Protein AF-A0AAW3LXX8-F1 (afdb_monomer_lite)

Radius of gyration: 38.53 Å; chains: 1; bounding box: 71×56×106 Å

Organism: Pseudomonas savastanoi (NCBI:txid29438)

pLDDT: mean 80.09, std 17.27, range [39.97, 98.19]

Sequence (217 aa):
MSVDIEKLEALAKAATKGPWFSGGTWVSTERGNSVADCARGDEKFIAAANPTAVLELIADQKRMASRLLCCTKCGGQGELCSGRTSYEGYNQPPEPIMDKCGDCDGAGVLGDERECLSILDELEQVKAENAGLKTGYEAYERVNAELRAECEALREIISLVTREIPHSKSVRPGDAPGHCHSVPGVWDKGNGEKAGKECAWCKVWNAAIAIQKDSAQ

Structure (mmCIF, N/CA/C/O backbone):
data_AF-A0AAW3LXX8-F1
#
_entry.id   AF-A0AAW3LXX8-F1
#
loop_
_atom_site.group_PDB
_atom_site.id
_atom_site.type_symbol
_atom_site.label_atom_id
_atom_site.label_alt_id
_atom_site.label_comp_id
_atom_site.label_asym_id
_atom_site.label_entity_id
_atom_site.label_seq_id
_atom_site.pdbx_PDB_ins_code
_atom_site.Cartn_x
_atom_site.Cartn_y
_atom_site.Cartn_z
_atom_site.occupancy
_atom_site.B_iso_or_equiv
_atom_site.auth_seq_id
_atom_site.auth_comp_id
_atom_site.auth_asym_id
_atom_site.auth_atom_id
_atom_site.pdbx_PDB_model_num
ATOM 1 N N . MET A 1 1 ? -30.620 -2.152 41.918 1.00 45.88 1 MET A N 1
ATOM 2 C CA . MET A 1 1 ? -29.296 -2.808 41.962 1.00 45.88 1 MET A CA 1
ATOM 3 C C . MET A 1 1 ? -28.359 -1.972 41.111 1.00 45.88 1 MET A C 1
ATOM 5 O O . MET A 1 1 ? -28.620 -1.859 39.923 1.00 45.88 1 MET A O 1
ATOM 9 N N . SER A 1 2 ? -27.357 -1.322 41.702 1.00 62.53 2 SER A N 1
ATOM 10 C CA . SER A 1 2 ? -26.282 -0.681 40.937 1.00 62.53 2 SER A CA 1
ATOM 11 C C . SER A 1 2 ? -25.245 -1.744 40.575 1.00 62.53 2 SER A C 1
ATOM 13 O O . SER A 1 2 ? -24.870 -2.561 41.416 1.00 62.53 2 SER A O 1
ATOM 15 N N . VAL A 1 3 ? -24.830 -1.782 39.311 1.00 76.88 3 VAL A N 1
ATOM 16 C CA . VAL A 1 3 ? -23.746 -2.663 38.866 1.00 76.88 3 VAL A CA 1
ATOM 17 C C . VAL A 1 3 ? -22.423 -1.987 39.207 1.00 76.88 3 VAL A C 1
ATOM 19 O O . VAL A 1 3 ? -22.189 -0.847 38.814 1.00 76.88 3 VAL A O 1
ATOM 22 N N . ASP A 1 4 ? -21.568 -2.690 39.940 1.00 87.88 4 ASP A N 1
ATOM 23 C CA . ASP A 1 4 ? -20.207 -2.253 40.245 1.00 87.88 4 ASP A CA 1
ATOM 24 C C . ASP A 1 4 ? -19.297 -2.553 39.040 1.00 87.88 4 ASP A C 1
ATOM 26 O O . ASP A 1 4 ? -18.882 -3.695 38.816 1.00 87.88 4 ASP A O 1
ATOM 30 N N . ILE A 1 5 ? -19.054 -1.526 38.220 1.00 87.56 5 ILE A N 1
ATOM 31 C CA . ILE A 1 5 ? -18.287 -1.636 36.971 1.00 87.56 5 ILE A CA 1
ATOM 32 C C . ILE A 1 5 ? -16.813 -1.957 37.237 1.00 87.56 5 ILE A C 1
ATOM 34 O O . ILE A 1 5 ? -16.218 -2.715 36.473 1.00 87.56 5 ILE A O 1
ATOM 38 N N . GLU A 1 6 ? -16.225 -1.447 38.322 1.00 89.81 6 GLU A N 1
ATOM 39 C CA . GLU A 1 6 ? -14.827 -1.732 38.669 1.00 89.81 6 GLU A CA 1
ATOM 40 C C . GLU A 1 6 ? -14.653 -3.202 39.042 1.00 89.81 6 GLU A C 1
ATOM 42 O O . GLU A 1 6 ? -13.735 -3.879 38.567 1.00 89.81 6 GLU A O 1
ATOM 47 N N . LYS A 1 7 ? -15.595 -3.731 39.829 1.00 93.44 7 LYS A N 1
ATOM 48 C CA . LYS A 1 7 ? -15.643 -5.156 40.147 1.00 93.44 7 LYS A CA 1
ATOM 49 C C . LYS A 1 7 ? -15.849 -6.008 38.897 1.00 93.44 7 LYS A C 1
ATOM 51 O O . LYS A 1 7 ? -15.182 -7.032 38.750 1.00 93.44 7 LYS A O 1
ATOM 56 N N . LEU A 1 8 ? -16.737 -5.600 37.988 1.00 92.38 8 LEU A N 1
ATOM 57 C CA . LEU A 1 8 ? -16.968 -6.315 36.730 1.00 92.38 8 LEU A CA 1
ATOM 58 C C . LEU A 1 8 ? -15.714 -6.324 35.840 1.00 92.38 8 LEU A C 1
ATOM 60 O O . LEU A 1 8 ? -15.347 -7.368 35.301 1.00 92.38 8 LEU A O 1
ATOM 64 N N . GLU A 1 9 ? -15.014 -5.193 35.741 1.00 93.81 9 GLU A N 1
ATOM 65 C CA . GLU A 1 9 ? -13.760 -5.073 34.997 1.00 93.81 9 GLU A CA 1
ATOM 66 C C . GLU A 1 9 ? -12.664 -5.969 35.590 1.00 93.81 9 GLU A C 1
ATOM 68 O O . GLU A 1 9 ? -11.959 -6.660 34.850 1.00 93.81 9 GLU A O 1
ATOM 73 N N . ALA A 1 10 ? -12.531 -5.998 36.919 1.00 95.44 10 ALA A N 1
ATOM 74 C CA . ALA A 1 10 ? -11.572 -6.858 37.607 1.00 95.44 10 ALA A CA 1
ATOM 75 C C . ALA A 1 10 ? -11.854 -8.348 37.347 1.00 95.44 10 ALA A C 1
ATOM 77 O O . ALA A 1 10 ? -10.934 -9.106 37.026 1.00 95.44 10 ALA A O 1
ATOM 78 N N . LEU A 1 11 ? -13.125 -8.757 37.407 1.00 94.75 11 LEU A N 1
ATOM 79 C CA . LEU A 1 11 ? -13.548 -10.126 37.102 1.00 94.75 11 LEU A CA 1
ATOM 80 C C . LEU A 1 11 ? -13.256 -10.497 35.642 1.00 94.75 11 LEU A C 1
ATOM 82 O O . LEU A 1 11 ? -12.668 -11.546 35.382 1.00 94.75 11 LEU A O 1
ATOM 86 N N . ALA A 1 12 ? -13.582 -9.623 34.688 1.00 93.31 12 ALA A N 1
ATOM 87 C CA . ALA A 1 12 ? -13.292 -9.861 33.276 1.00 93.31 12 ALA A CA 1
ATOM 88 C C . ALA A 1 12 ? -11.776 -9.895 32.993 1.00 93.31 12 ALA A C 1
ATOM 90 O O . ALA A 1 12 ? -11.303 -10.671 32.158 1.00 93.31 12 ALA A O 1
ATOM 91 N N . LYS A 1 13 ? -10.962 -9.103 33.703 1.00 94.44 13 LYS A N 1
ATOM 92 C CA . LYS A 1 13 ? -9.493 -9.177 33.612 1.00 94.44 13 LYS A CA 1
ATOM 93 C C . LYS A 1 13 ? -8.945 -10.519 34.098 1.00 94.44 13 LYS A C 1
ATOM 95 O O . LYS A 1 13 ? -8.065 -11.055 33.428 1.00 94.44 13 LYS A O 1
ATOM 100 N N . ALA A 1 14 ? -9.487 -11.052 35.192 1.00 94.44 14 ALA A N 1
ATOM 101 C CA . ALA A 1 14 ? -9.063 -12.318 35.790 1.00 94.44 14 ALA A CA 1
ATOM 102 C C . ALA A 1 14 ? -9.584 -13.570 35.055 1.00 94.44 14 ALA A C 1
ATOM 104 O O . ALA A 1 14 ? -8.988 -14.640 35.168 1.00 94.44 14 ALA A O 1
ATOM 105 N N . ALA A 1 15 ? -10.684 -13.453 34.311 1.00 92.44 15 ALA A N 1
ATOM 106 C CA . ALA A 1 15 ? -11.300 -14.569 33.604 1.00 92.44 15 ALA A CA 1
ATOM 107 C C . ALA A 1 15 ? -10.470 -15.075 32.406 1.00 92.44 15 ALA A C 1
ATOM 109 O O . ALA A 1 15 ? -9.651 -14.359 31.820 1.00 92.44 15 ALA A O 1
ATOM 110 N N . THR A 1 16 ? -10.715 -16.329 32.014 1.00 91.19 16 THR A N 1
ATOM 111 C CA . THR A 1 16 ? -10.018 -16.992 30.906 1.00 91.19 16 THR A CA 1
ATOM 112 C C . THR A 1 16 ? -10.250 -16.264 29.581 1.00 91.19 16 THR A C 1
ATOM 114 O O . THR A 1 16 ? -11.383 -16.118 29.127 1.00 91.19 16 THR A O 1
ATOM 117 N N . LYS A 1 17 ? -9.161 -15.814 28.951 1.00 88.75 17 LYS A N 1
ATOM 118 C CA . LYS A 1 17 ? -9.191 -15.013 27.721 1.00 88.75 17 LYS A CA 1
ATOM 119 C C . LYS A 1 17 ? -9.496 -15.838 26.473 1.00 88.75 17 LYS A C 1
ATOM 121 O O . LYS A 1 17 ? -9.258 -17.044 26.437 1.00 88.75 17 LYS A O 1
ATOM 126 N N . GLY A 1 18 ? -9.922 -15.130 25.431 1.00 85.25 18 GLY A N 1
ATOM 127 C CA . GLY A 1 18 ? -10.184 -15.687 24.109 1.00 85.25 18 GLY A CA 1
ATOM 128 C C . GLY A 1 18 ? -11.669 -15.938 23.852 1.00 85.25 18 GLY A C 1
ATOM 129 O O . GLY A 1 18 ? -12.496 -15.717 24.739 1.00 85.25 18 GLY A O 1
ATOM 130 N N . PRO A 1 19 ? -12.008 -16.373 22.629 1.00 90.25 19 PRO A N 1
ATOM 131 C CA . PRO A 1 19 ? -13.378 -16.678 22.263 1.00 90.25 19 PRO A CA 1
ATOM 132 C C . PRO A 1 19 ? -13.897 -17.851 23.092 1.00 90.25 19 PRO A C 1
ATOM 134 O O . PRO A 1 19 ? -13.196 -18.840 23.340 1.00 90.25 19 PRO A O 1
ATOM 137 N N . TRP A 1 20 ? -15.135 -17.706 23.543 1.00 93.94 20 TRP A N 1
ATOM 138 C CA . TRP A 1 20 ? -15.873 -18.736 24.253 1.00 93.94 20 TRP A CA 1
ATOM 139 C C . TRP A 1 20 ? -16.926 -19.322 23.313 1.00 93.94 20 TRP A C 1
ATOM 141 O O . TRP A 1 20 ? -17.530 -18.603 22.518 1.00 93.94 20 TRP A O 1
ATOM 151 N N . PHE A 1 21 ? -17.144 -20.629 23.403 1.00 92.06 21 PHE A N 1
ATOM 152 C CA . PHE A 1 21 ? -18.026 -21.389 22.524 1.00 92.06 21 PHE A CA 1
ATOM 153 C C . PHE A 1 21 ? -19.042 -22.168 23.351 1.00 92.06 21 PHE A C 1
ATOM 155 O O . PHE A 1 21 ? -18.691 -22.780 24.359 1.00 92.06 21 PHE A O 1
ATOM 162 N N . SER A 1 22 ? -20.298 -22.174 22.909 1.00 90.38 22 SER A N 1
ATOM 163 C CA . SER A 1 22 ? -21.362 -22.958 23.535 1.00 90.38 22 SER A CA 1
ATOM 164 C C . SER A 1 22 ? -21.323 -24.416 23.063 1.00 90.38 22 SER A C 1
ATOM 166 O O . SER A 1 22 ? -21.471 -24.676 21.868 1.00 90.38 22 SER A O 1
ATOM 168 N N . GLY A 1 23 ? -21.188 -25.360 23.995 1.00 82.81 23 GLY A N 1
ATOM 169 C CA . GLY A 1 23 ? -21.207 -26.810 23.763 1.00 82.81 23 GLY A CA 1
ATOM 170 C C . GLY A 1 23 ? -22.520 -27.494 24.160 1.00 82.81 23 GLY A C 1
ATOM 171 O O . GLY A 1 23 ? -22.539 -28.700 24.387 1.00 82.81 23 GLY A O 1
ATOM 172 N N . GLY A 1 24 ? -23.617 -26.744 24.289 1.00 82.56 24 GLY A N 1
ATOM 173 C CA . GLY A 1 24 ? -24.897 -27.248 24.791 1.00 82.56 24 GLY A CA 1
ATOM 174 C C . GLY A 1 24 ? -25.075 -26.929 26.270 1.00 82.56 24 GLY A C 1
ATOM 175 O O . GLY A 1 24 ? -25.681 -25.920 26.590 1.00 82.56 24 GLY A O 1
ATOM 176 N N . THR A 1 25 ? -24.551 -27.752 27.181 1.00 84.31 25 THR A N 1
ATOM 177 C CA . THR A 1 25 ? -24.670 -27.496 28.637 1.00 84.31 25 THR A CA 1
ATOM 178 C C . THR A 1 25 ? -23.410 -26.903 29.264 1.00 84.31 25 THR A C 1
ATOM 180 O O . THR A 1 25 ? -23.348 -26.728 30.472 1.00 84.31 25 THR A O 1
ATOM 183 N N . TRP A 1 26 ? -22.387 -26.594 28.470 1.00 88.62 26 TRP A N 1
ATOM 184 C CA . TRP A 1 26 ? -21.163 -25.952 28.949 1.00 88.62 26 TRP A CA 1
ATOM 185 C C . TRP A 1 26 ? -20.679 -24.898 27.963 1.00 88.62 26 TRP A C 1
ATOM 187 O O . TRP A 1 26 ? -21.005 -24.934 26.771 1.00 88.62 26 TRP A O 1
ATOM 197 N N . VAL A 1 27 ? -19.854 -23.985 28.462 1.00 91.06 27 VAL A N 1
ATOM 198 C CA . VAL A 1 27 ? -19.098 -23.033 27.651 1.00 91.06 27 VAL A CA 1
ATOM 199 C C . VAL A 1 27 ? -17.624 -23.379 27.754 1.00 91.06 27 VAL A C 1
ATOM 201 O O . VAL A 1 27 ? -17.115 -23.640 28.844 1.00 91.06 27 VAL A O 1
ATOM 204 N N . SER A 1 28 ? -16.931 -23.390 26.620 1.00 92.25 28 SER A N 1
ATOM 205 C CA . SER A 1 28 ? -15.510 -23.719 26.554 1.00 92.25 28 SER A CA 1
ATOM 206 C C . SER A 1 28 ? -14.716 -22.704 25.749 1.00 92.25 28 SER A C 1
ATOM 208 O O . SER A 1 28 ? -15.236 -22.039 24.860 1.00 92.25 28 SER A O 1
ATOM 210 N N . THR A 1 29 ? -13.422 -22.620 26.024 1.00 91.25 29 THR A N 1
ATOM 211 C CA . THR A 1 29 ? -12.472 -21.906 25.157 1.00 91.25 29 THR A CA 1
ATOM 212 C C . THR A 1 29 ? -12.182 -22.687 23.874 1.00 91.25 29 THR A C 1
ATOM 214 O O . THR A 1 29 ? -12.473 -23.880 23.789 1.00 91.25 29 THR A O 1
ATOM 217 N N . GLU A 1 30 ? -11.511 -22.053 22.910 1.00 88.31 30 GLU A N 1
ATOM 218 C CA . GLU A 1 30 ? -11.010 -22.705 21.684 1.00 88.31 30 GLU A CA 1
ATOM 219 C C . GLU A 1 30 ? -10.128 -23.935 21.965 1.00 88.31 30 GLU A C 1
ATOM 221 O O . GLU A 1 30 ? -10.108 -24.895 21.202 1.00 88.31 30 GLU A O 1
ATOM 226 N N . ARG A 1 31 ? -9.429 -23.942 23.107 1.00 86.19 31 ARG A N 1
ATOM 227 C CA . ARG A 1 31 ? -8.562 -25.050 23.539 1.00 86.19 31 ARG A CA 1
ATOM 228 C C . ARG A 1 31 ? -9.322 -26.190 24.227 1.00 86.19 31 ARG A C 1
ATOM 230 O O . ARG A 1 31 ? -8.691 -27.102 24.749 1.00 86.19 31 ARG A O 1
ATOM 237 N N . GLY A 1 32 ? -10.653 -26.123 24.285 1.00 84.19 32 GLY A N 1
ATOM 238 C CA . GLY A 1 32 ? -11.506 -27.143 24.902 1.00 84.19 32 GLY A CA 1
ATOM 239 C C . GLY A 1 32 ? -11.610 -27.067 26.429 1.00 84.19 32 GLY A C 1
ATOM 240 O O . GLY A 1 32 ? -12.274 -27.906 27.031 1.00 84.19 32 GLY A O 1
ATOM 241 N N . ASN A 1 33 ? -11.005 -26.065 27.079 1.00 88.19 33 ASN A N 1
ATOM 242 C CA . ASN A 1 33 ? -11.158 -25.877 28.527 1.00 88.19 33 ASN A CA 1
ATOM 243 C C . ASN A 1 33 ? -12.573 -25.389 28.846 1.00 88.19 33 ASN A C 1
ATOM 245 O O . ASN A 1 33 ? -12.980 -24.365 28.292 1.00 88.19 33 ASN A O 1
ATOM 249 N N . SER A 1 34 ? -13.282 -26.076 29.746 1.00 88.56 34 SER A N 1
ATOM 250 C CA . SER A 1 34 ? -14.575 -25.622 30.270 1.00 88.56 34 SER A CA 1
ATOM 251 C C . SER A 1 34 ? -14.391 -24.379 31.146 1.00 88.56 34 SER A C 1
ATOM 253 O O . SER A 1 34 ? -13.530 -24.367 32.027 1.00 88.56 34 SER A O 1
ATOM 255 N N . VAL A 1 35 ? -15.175 -23.334 30.884 1.00 89.81 35 VAL A N 1
ATOM 256 C CA . VAL A 1 35 ? -15.150 -22.050 31.612 1.00 89.81 35 VAL A CA 1
ATOM 257 C C . VAL A 1 35 ? -16.442 -21.779 32.378 1.00 89.81 35 VAL A C 1
ATOM 259 O O . VAL A 1 35 ? -16.432 -20.982 33.312 1.00 89.81 35 VAL A O 1
ATOM 262 N N . ALA A 1 36 ? -17.536 -22.451 32.018 1.00 87.31 36 ALA A N 1
ATOM 263 C CA . ALA A 1 36 ? -18.794 -22.402 32.750 1.00 87.31 36 ALA A CA 1
ATOM 264 C C . ALA A 1 36 ? -19.608 -23.678 32.511 1.00 87.31 36 ALA A C 1
ATOM 266 O O . ALA A 1 36 ? -19.668 -24.184 31.388 1.00 87.31 36 ALA A O 1
ATOM 267 N N . ASP A 1 37 ? -20.260 -24.154 33.569 1.00 87.31 37 ASP A N 1
ATOM 268 C CA . ASP A 1 37 ? -21.351 -25.125 33.492 1.00 87.31 37 ASP A CA 1
ATOM 269 C C . ASP A 1 37 ? -22.668 -24.345 33.481 1.00 87.31 37 ASP A C 1
ATOM 271 O O . ASP A 1 37 ? -22.874 -23.453 34.311 1.00 87.31 37 ASP A O 1
ATOM 275 N N . CYS A 1 38 ? -23.518 -24.605 32.495 1.00 82.56 38 CYS A N 1
ATOM 276 C CA . CYS A 1 38 ? -24.715 -23.819 32.241 1.00 82.56 38 CYS A CA 1
ATOM 277 C C . CYS A 1 38 ? -25.940 -24.726 32.339 1.00 82.56 38 CYS A C 1
ATOM 279 O O . CYS A 1 38 ? -26.070 -25.713 31.610 1.00 82.56 38 CYS A O 1
ATOM 281 N N . ALA A 1 39 ? -26.893 -24.357 33.199 1.00 70.88 39 ALA A N 1
ATOM 282 C CA . ALA A 1 39 ? -28.238 -24.906 33.100 1.00 70.88 39 ALA A CA 1
ATOM 283 C C . ALA A 1 39 ? -28.799 -24.585 31.701 1.00 70.88 39 ALA A C 1
ATOM 285 O O . ALA A 1 39 ? -28.563 -23.501 31.170 1.00 70.88 39 ALA A O 1
ATOM 286 N N . ARG A 1 40 ? -29.490 -25.555 31.086 1.00 71.62 40 ARG A N 1
ATOM 287 C CA . ARG A 1 40 ? -29.936 -25.502 29.681 1.00 71.62 40 ARG A CA 1
ATOM 288 C C . ARG A 1 40 ? -30.555 -24.141 29.317 1.00 71.62 40 ARG A C 1
ATOM 290 O O . ARG A 1 40 ? -31.637 -23.838 29.816 1.00 71.62 40 ARG A O 1
ATOM 297 N N . GLY A 1 41 ? -29.931 -23.399 28.398 1.00 79.69 41 GLY A N 1
ATOM 298 C CA . GLY A 1 41 ? -30.496 -22.201 27.767 1.00 79.69 41 GLY A CA 1
ATOM 299 C C . GLY A 1 41 ? -29.583 -20.970 27.758 1.00 79.69 41 GLY A C 1
ATOM 300 O O . GLY A 1 41 ? -29.704 -20.149 26.848 1.00 79.69 41 GLY A O 1
ATOM 301 N N . ASP A 1 42 ? -28.658 -20.846 28.715 1.00 86.62 42 ASP A N 1
ATOM 302 C CA . ASP A 1 42 ? -27.826 -19.641 28.879 1.00 86.62 42 ASP A CA 1
ATOM 303 C C . ASP A 1 42 ? -26.452 -19.736 28.195 1.00 86.62 42 ASP A C 1
ATOM 305 O O . ASP A 1 42 ? -25.709 -18.754 28.127 1.00 86.62 42 ASP A O 1
ATOM 309 N N . GLU A 1 43 ? -26.097 -20.897 27.642 1.00 87.25 43 GLU A N 1
ATOM 310 C CA . GLU A 1 43 ? -24.759 -21.176 27.115 1.00 87.25 43 GLU A CA 1
ATOM 311 C C . GLU A 1 43 ? -24.339 -20.208 26.001 1.00 87.25 43 GLU A C 1
ATOM 313 O O . GLU A 1 43 ? -23.181 -19.794 25.926 1.00 87.25 43 GLU A O 1
ATOM 318 N N . LYS A 1 44 ? -25.283 -19.799 25.147 1.00 88.88 44 LYS A N 1
ATOM 319 C CA . LYS A 1 44 ? -25.017 -18.850 24.058 1.00 88.88 44 LYS A CA 1
ATOM 320 C C . LYS A 1 44 ? -24.788 -17.444 24.592 1.00 88.88 44 LYS A C 1
ATOM 322 O O . LYS A 1 44 ? -23.909 -16.744 24.098 1.00 88.88 44 LYS A O 1
ATOM 327 N N . PHE A 1 45 ? -25.566 -17.044 25.597 1.00 89.94 45 PHE A N 1
ATOM 328 C CA . PHE A 1 4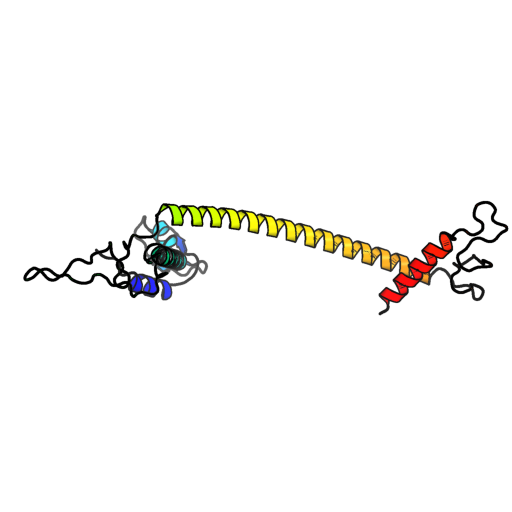5 ? -25.430 -15.737 26.225 1.00 89.94 45 PHE A CA 1
ATOM 329 C C . PHE A 1 45 ? -24.096 -15.632 26.965 1.00 89.94 45 PHE A C 1
ATOM 331 O O . PHE A 1 45 ? -23.370 -14.664 26.772 1.00 89.94 45 PHE A O 1
ATOM 338 N N . ILE A 1 46 ? -23.724 -16.658 27.734 1.00 90.06 46 ILE A N 1
ATOM 339 C CA . ILE A 1 46 ? -22.451 -16.701 28.463 1.00 90.06 46 ILE A CA 1
ATOM 340 C C . ILE A 1 46 ? -21.263 -16.721 27.492 1.00 90.06 46 ILE A C 1
ATOM 342 O O . ILE A 1 46 ? -20.290 -16.002 27.705 1.00 90.06 46 ILE A O 1
ATOM 346 N N . ALA A 1 47 ? -21.342 -17.488 26.399 1.00 91.19 47 ALA A N 1
ATOM 347 C CA . ALA A 1 47 ? -20.307 -17.494 25.364 1.00 91.19 47 ALA A CA 1
ATOM 348 C C . ALA A 1 47 ? -20.148 -16.121 24.674 1.00 91.19 47 ALA A C 1
ATOM 350 O O . ALA A 1 47 ? -19.026 -15.687 24.397 1.00 91.19 47 ALA A O 1
ATOM 351 N N . ALA A 1 48 ? -21.259 -15.417 24.429 1.00 91.88 48 ALA A N 1
ATOM 352 C CA . ALA A 1 48 ? -21.244 -14.059 23.888 1.00 91.88 48 ALA A CA 1
ATOM 353 C C . ALA A 1 48 ? -20.699 -13.036 24.901 1.00 91.88 48 ALA A C 1
ATOM 355 O O . ALA A 1 48 ? -19.901 -12.177 24.536 1.00 91.88 48 ALA A O 1
ATOM 356 N N . ALA A 1 49 ? -21.056 -13.169 26.181 1.00 93.00 49 ALA A N 1
ATOM 357 C CA . ALA A 1 49 ? -20.581 -12.345 27.294 1.00 93.00 49 ALA A CA 1
ATOM 358 C C . ALA A 1 49 ? -19.183 -12.761 27.791 1.00 93.00 49 ALA A C 1
ATOM 360 O O . ALA A 1 49 ? -18.891 -12.738 28.989 1.00 93.00 49 ALA A O 1
ATOM 361 N N . ASN A 1 50 ? -18.305 -13.154 26.867 1.00 93.56 50 ASN A N 1
ATOM 362 C CA . ASN A 1 50 ? -16.938 -13.518 27.202 1.00 93.56 50 ASN A CA 1
ATOM 363 C C . ASN A 1 50 ? -16.143 -12.295 27.714 1.00 93.56 50 ASN A C 1
ATOM 365 O O . ASN A 1 50 ? -16.526 -11.142 27.487 1.00 93.56 50 ASN A O 1
ATOM 369 N N . PRO A 1 51 ? -14.999 -12.514 28.383 1.00 94.44 51 PRO A N 1
ATOM 370 C CA . PRO A 1 51 ? -14.257 -11.437 29.022 1.00 94.44 51 PRO A CA 1
ATOM 371 C C . PRO A 1 51 ? -13.755 -10.364 28.058 1.00 94.44 51 PRO A C 1
ATOM 373 O O . PRO A 1 51 ? -13.592 -9.221 28.473 1.00 94.44 51 PRO A O 1
ATOM 376 N N . THR A 1 52 ? -13.501 -10.709 26.793 1.00 93.56 52 THR A N 1
ATOM 377 C CA . THR A 1 52 ? -13.117 -9.728 25.770 1.00 93.56 52 THR A CA 1
ATOM 378 C C . THR A 1 52 ? -14.285 -8.792 25.476 1.00 93.56 52 THR A C 1
ATOM 380 O O . THR A 1 52 ? -14.123 -7.583 25.607 1.00 93.56 52 THR A O 1
ATOM 383 N N . ALA A 1 53 ? -15.471 -9.340 25.199 1.00 92.88 53 ALA A N 1
ATOM 384 C CA . ALA A 1 53 ? -16.673 -8.556 24.920 1.00 92.88 53 ALA A CA 1
ATOM 385 C C . ALA A 1 53 ? -17.071 -7.650 26.101 1.00 92.88 53 ALA A C 1
ATOM 387 O O . ALA A 1 53 ? -17.407 -6.484 25.913 1.00 92.88 53 ALA A O 1
ATOM 388 N N . VAL A 1 54 ? -16.980 -8.150 27.341 1.00 93.62 54 VAL A N 1
ATOM 389 C CA . VAL A 1 54 ? -17.274 -7.344 28.541 1.00 93.62 54 VAL A CA 1
ATOM 390 C C . VAL A 1 54 ? -16.283 -6.187 28.697 1.00 93.62 54 VAL A C 1
ATOM 392 O O . VAL A 1 54 ? -16.689 -5.070 29.012 1.00 93.62 54 VAL A O 1
ATOM 395 N N . LEU A 1 55 ? -14.988 -6.423 28.469 1.00 93.00 55 LEU A N 1
ATOM 396 C CA . LEU A 1 55 ? -13.977 -5.364 28.549 1.00 93.00 55 LEU A CA 1
ATOM 397 C C . LEU A 1 55 ? -14.140 -4.321 27.439 1.00 93.00 55 LEU A C 1
ATOM 399 O O . LEU A 1 55 ? -13.936 -3.139 27.708 1.00 93.00 55 LEU A O 1
ATOM 403 N N . GLU A 1 56 ? -14.529 -4.735 26.233 1.00 90.94 56 GLU A N 1
ATOM 404 C CA . GLU A 1 56 ? -14.867 -3.822 25.134 1.00 90.94 56 GLU A CA 1
ATOM 405 C C . GLU A 1 56 ? -16.062 -2.937 25.500 1.00 90.94 56 GLU A C 1
ATOM 407 O O . GLU A 1 56 ? -15.953 -1.716 25.423 1.00 90.94 56 GLU A O 1
ATOM 412 N N . LEU A 1 57 ? -17.147 -3.518 26.026 1.00 91.06 57 LEU A N 1
ATOM 413 C CA . LEU A 1 57 ? -18.317 -2.757 26.481 1.00 91.06 57 LEU A CA 1
ATOM 414 C C . LEU A 1 57 ? -17.975 -1.756 27.593 1.00 91.06 57 LEU A C 1
ATOM 416 O O . LEU A 1 57 ? -18.442 -0.619 27.564 1.00 91.06 57 LEU A O 1
ATOM 420 N N . ILE A 1 58 ? -17.140 -2.144 28.563 1.00 89.81 58 ILE A N 1
ATOM 421 C CA . ILE A 1 58 ? -16.683 -1.235 29.628 1.00 89.81 58 ILE A CA 1
ATOM 422 C C . ILE A 1 58 ? -15.811 -0.115 29.047 1.00 89.81 58 ILE A C 1
ATOM 424 O O . ILE A 1 58 ? -15.933 1.041 29.457 1.00 89.81 58 ILE A O 1
ATOM 428 N N . ALA A 1 59 ? -14.929 -0.425 28.095 1.00 85.81 59 ALA A N 1
ATOM 429 C CA . ALA A 1 59 ? -14.102 0.578 27.432 1.00 85.81 59 ALA A CA 1
ATOM 430 C C . ALA A 1 59 ? -14.953 1.573 26.628 1.00 85.81 59 ALA A C 1
ATOM 432 O O . ALA A 1 59 ? -14.703 2.780 26.690 1.00 85.81 59 ALA A O 1
ATOM 433 N N . ASP A 1 60 ? -15.982 1.092 25.934 1.00 81.81 60 ASP A N 1
ATOM 434 C CA . ASP A 1 60 ? -16.927 1.928 25.198 1.00 81.81 60 ASP A CA 1
ATOM 435 C C . ASP A 1 60 ? -17.767 2.787 26.139 1.00 81.81 60 ASP A C 1
ATOM 437 O O . ASP A 1 60 ? -17.873 3.993 25.920 1.00 81.81 60 ASP A O 1
ATOM 441 N N . GLN A 1 61 ? -18.260 2.225 27.246 1.00 82.25 61 GLN A N 1
ATOM 442 C CA . GLN A 1 61 ? -18.955 2.988 28.281 1.00 82.25 61 GLN A CA 1
ATOM 443 C C . GLN A 1 61 ? -18.067 4.110 28.836 1.00 82.25 61 GLN A C 1
ATOM 445 O O . GLN A 1 61 ? -18.524 5.244 28.953 1.00 82.25 61 GLN A O 1
ATOM 450 N N . LYS A 1 62 ? -16.791 3.833 29.142 1.00 79.12 62 LYS A N 1
ATOM 451 C CA . LYS A 1 62 ? -15.833 4.853 29.607 1.00 79.12 62 LYS A CA 1
ATOM 452 C C . LYS A 1 62 ? -15.579 5.922 28.546 1.00 79.12 62 LYS A C 1
ATOM 454 O O . LYS A 1 62 ? -15.513 7.105 28.874 1.00 79.12 62 LYS A O 1
ATOM 459 N N . ARG A 1 63 ? -15.471 5.531 27.273 1.00 71.8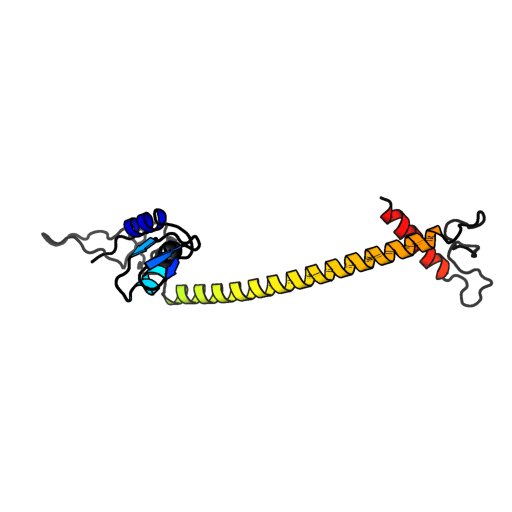8 63 ARG A N 1
ATOM 460 C CA . ARG A 1 63 ? -15.302 6.460 26.148 1.00 71.88 63 ARG A CA 1
ATOM 461 C C . ARG A 1 63 ? -16.522 7.367 25.992 1.00 71.88 63 ARG A C 1
ATOM 463 O O . ARG A 1 63 ? -16.353 8.579 25.879 1.00 71.88 63 ARG A O 1
ATOM 470 N N . MET A 1 64 ? -17.729 6.805 26.038 1.00 69.94 64 MET A N 1
ATOM 471 C CA . MET A 1 64 ? -18.985 7.558 26.004 1.00 69.94 64 MET A CA 1
ATOM 472 C C . MET A 1 64 ? -19.100 8.489 27.212 1.00 69.94 64 MET A C 1
ATOM 474 O O . MET A 1 64 ? -19.331 9.679 27.035 1.00 69.94 64 MET A O 1
ATOM 478 N N . ALA A 1 65 ? -18.833 7.990 28.421 1.00 68.31 65 ALA A N 1
ATOM 479 C CA . ALA A 1 65 ? -18.825 8.779 29.648 1.00 68.31 65 ALA A CA 1
ATOM 480 C C . ALA A 1 65 ? -17.846 9.959 29.560 1.00 68.31 65 ALA A C 1
ATOM 482 O O . ALA A 1 65 ? -18.222 11.078 29.875 1.00 68.31 65 ALA A O 1
ATOM 483 N N . SER A 1 66 ? -16.624 9.754 29.058 1.00 65.50 66 SER A N 1
ATOM 484 C CA . SER A 1 66 ? -15.633 10.836 28.914 1.00 65.50 66 SER A CA 1
ATOM 485 C C . SER A 1 66 ? -16.045 11.944 27.935 1.00 65.50 66 SER A C 1
ATOM 487 O O . SER A 1 66 ? -15.598 13.081 28.073 1.00 65.50 66 SER A O 1
ATOM 489 N N . ARG A 1 67 ? -16.897 11.622 26.955 1.00 63.81 67 ARG A N 1
ATOM 490 C CA . ARG A 1 67 ? -17.399 12.566 25.946 1.00 63.81 67 ARG A CA 1
ATOM 491 C C . ARG A 1 67 ? -18.695 13.245 26.369 1.00 63.81 67 ARG A C 1
ATOM 493 O O . ARG A 1 67 ? -18.881 14.420 26.094 1.00 63.81 67 ARG A O 1
ATOM 500 N N . LEU A 1 68 ? -19.573 12.508 27.042 1.00 62.41 68 LEU A N 1
ATOM 501 C CA . LEU A 1 68 ? -20.862 13.010 27.500 1.00 62.41 68 LEU A CA 1
ATOM 502 C C . LEU A 1 68 ? -20.747 13.742 28.840 1.00 62.41 68 LEU A C 1
ATOM 504 O O . LEU A 1 68 ? -21.510 14.661 29.070 1.00 62.41 68 LEU A O 1
ATOM 508 N N . LEU A 1 69 ? -19.802 13.393 29.717 1.00 60.78 69 LEU A N 1
ATOM 509 C CA . LEU A 1 69 ? -19.663 13.966 31.066 1.00 60.78 69 LEU A CA 1
ATOM 510 C C . LEU A 1 69 ? -18.508 14.974 31.167 1.00 60.78 69 LEU A C 1
ATOM 512 O O . LEU A 1 69 ? -17.838 15.049 32.195 1.00 60.78 69 LEU A O 1
ATOM 516 N N . CYS A 1 70 ? -18.243 15.751 30.118 1.00 58.06 70 CYS A N 1
ATOM 517 C CA . CYS A 1 70 ? -17.257 16.827 30.170 1.00 58.06 70 CYS A CA 1
ATOM 518 C C . CYS A 1 70 ? -17.922 18.188 29.942 1.00 58.06 70 CYS A C 1
ATOM 520 O O . CYS A 1 70 ? -18.816 18.349 29.115 1.00 58.06 70 CYS A O 1
ATOM 522 N N . CYS A 1 71 ? -17.501 19.198 30.706 1.00 59.91 71 CYS A N 1
ATOM 523 C CA . CYS A 1 71 ? -17.982 20.555 30.484 1.00 59.91 71 CYS A CA 1
ATOM 524 C C . CYS A 1 71 ? -17.335 21.119 29.213 1.00 59.91 71 CYS A C 1
ATOM 526 O O . CYS A 1 71 ? -16.116 21.294 29.158 1.00 59.91 71 CYS A O 1
ATOM 528 N N . THR A 1 72 ? -18.155 21.469 28.223 1.00 58.75 72 THR A N 1
ATOM 529 C CA . THR A 1 72 ? -17.723 22.031 26.930 1.00 58.75 72 THR A CA 1
ATOM 530 C C . THR A 1 72 ? -16.975 23.362 27.054 1.00 58.75 72 THR A C 1
ATOM 532 O O . THR A 1 72 ? -16.193 23.708 26.175 1.00 58.75 72 THR A O 1
ATOM 535 N N . LYS A 1 73 ? -17.158 24.103 28.158 1.00 61.44 73 LYS A N 1
ATOM 536 C CA . LYS A 1 73 ? -16.447 25.369 28.412 1.00 61.44 73 LYS A CA 1
ATOM 537 C C . LYS A 1 73 ? -15.042 25.193 28.984 1.00 61.44 73 LYS A C 1
ATOM 539 O O . LYS A 1 73 ? -14.164 25.970 28.629 1.00 61.44 73 LYS A O 1
ATOM 544 N N . CYS A 1 74 ? -14.822 24.220 29.871 1.00 62.50 74 CYS A N 1
ATOM 545 C CA . CYS A 1 74 ? -13.505 23.984 30.480 1.00 62.50 74 CYS A CA 1
ATOM 546 C C . CYS A 1 74 ? -12.784 22.747 29.921 1.00 62.50 74 CYS A C 1
ATOM 548 O O . CYS A 1 74 ? -11.714 22.394 30.408 1.00 62.50 74 CYS A O 1
ATOM 550 N N . GLY A 1 75 ? -13.363 22.069 28.923 1.00 59.50 75 GLY A N 1
ATOM 551 C CA . GLY A 1 75 ? -12.772 20.889 28.286 1.00 59.50 75 GLY A CA 1
ATOM 552 C C . GLY A 1 75 ? -12.571 19.707 29.239 1.00 59.50 75 GLY A C 1
ATOM 553 O O . GLY A 1 75 ? -11.688 18.887 29.009 1.00 59.50 75 GLY A O 1
ATOM 554 N N . GLY A 1 76 ? -13.338 19.643 30.334 1.00 56.72 76 GLY A N 1
ATOM 555 C CA . GLY A 1 76 ? -13.193 18.606 31.362 1.00 56.72 76 GLY A CA 1
ATOM 556 C C . GLY A 1 76 ? -12.009 18.793 32.322 1.00 56.72 76 GLY A C 1
ATOM 557 O O . GLY A 1 76 ? -11.617 17.829 32.967 1.00 56.72 76 GLY A O 1
ATOM 558 N N . GLN A 1 77 ? -1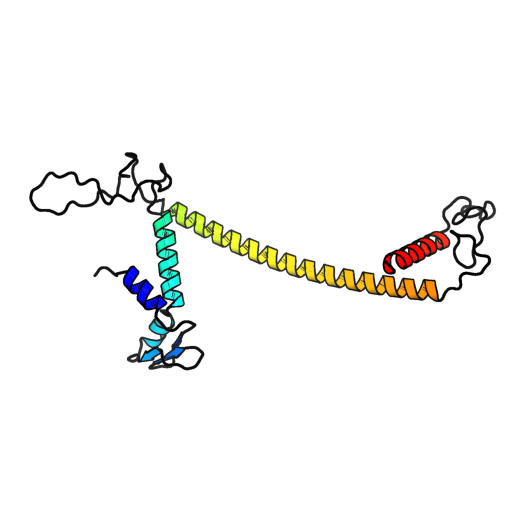1.431 19.998 32.425 1.00 54.59 77 GLN A N 1
ATOM 559 C CA . GLN A 1 77 ? -10.343 20.283 33.378 1.00 54.59 77 GLN A CA 1
ATOM 560 C C . GLN A 1 77 ? -10.806 20.497 34.828 1.00 54.59 77 GLN A C 1
ATOM 562 O O . GLN A 1 77 ? -9.978 20.441 35.734 1.00 54.59 77 GLN A O 1
ATOM 567 N N . GLY A 1 78 ? -12.098 20.751 35.050 1.00 51.44 78 GLY A N 1
ATOM 568 C CA . GLY A 1 78 ? -12.667 20.785 36.397 1.00 51.44 78 GLY A CA 1
ATOM 569 C C . GLY A 1 78 ? -12.907 19.372 36.914 1.00 51.44 78 GLY A C 1
ATOM 570 O O . GLY A 1 78 ? -13.281 18.491 36.134 1.00 51.44 78 GLY A O 1
ATOM 571 N N . GLU A 1 79 ? -12.718 19.142 38.215 1.00 45.09 79 GLU A N 1
ATOM 572 C CA . GLU A 1 79 ? -13.190 17.900 38.830 1.00 45.09 79 GLU A CA 1
ATOM 573 C C . GLU A 1 79 ? -14.682 17.744 38.496 1.00 45.09 79 GLU A C 1
ATOM 575 O O . GLU A 1 79 ? -15.447 18.712 38.568 1.00 45.09 79 GLU A O 1
ATOM 580 N N . LEU A 1 80 ? -15.104 16.535 38.105 1.00 46.66 80 LEU A N 1
ATOM 581 C CA . LEU A 1 80 ? -16.517 16.154 38.036 1.00 46.66 80 LEU A CA 1
ATOM 582 C C . LEU A 1 80 ? -17.081 16.230 39.461 1.00 46.66 80 LEU A C 1
ATOM 584 O O . LEU A 1 80 ? -17.218 15.229 40.158 1.00 46.66 80 LEU A O 1
ATOM 588 N N . CYS A 1 81 ? -17.351 17.445 39.927 1.00 42.59 81 CYS A N 1
ATOM 589 C CA . CYS A 1 81 ? -17.990 17.691 41.196 1.00 42.59 81 CYS A CA 1
ATOM 590 C C . CYS A 1 81 ? -19.421 17.190 41.062 1.00 42.59 81 CYS A C 1
ATOM 592 O O . CYS A 1 81 ? -20.268 17.843 40.451 1.00 42.59 81 CYS A O 1
ATOM 594 N N . SER A 1 82 ? -19.695 16.038 41.663 1.00 43.34 82 SER A N 1
ATOM 595 C CA . SER A 1 82 ? -21.035 15.626 42.052 1.00 43.34 82 SER A CA 1
ATOM 596 C C . SER A 1 82 ? -21.593 16.640 43.065 1.00 43.34 82 SER A C 1
ATOM 598 O O . SER A 1 82 ? -21.591 16.388 44.263 1.00 43.34 82 SER A O 1
ATOM 600 N N . GLY A 1 83 ? -22.020 17.810 42.585 1.00 39.97 83 GLY A N 1
ATOM 601 C CA . GLY A 1 83 ? -22.761 18.827 43.329 1.00 39.97 83 GLY A CA 1
ATOM 602 C C . GLY A 1 83 ? -21.967 19.633 44.368 1.00 39.97 83 GLY A C 1
ATOM 603 O O . GLY A 1 83 ? -21.493 19.117 45.376 1.00 39.97 83 GLY A O 1
ATOM 604 N N . ARG A 1 84 ? -21.978 20.965 44.222 1.00 42.19 84 ARG A N 1
ATOM 605 C CA . ARG A 1 84 ? -22.027 21.837 45.405 1.00 42.19 84 ARG A CA 1
ATOM 606 C C . ARG A 1 84 ? -23.351 21.559 46.109 1.00 42.19 84 ARG A C 1
ATOM 608 O O . ARG A 1 84 ? -24.417 21.811 45.555 1.00 42.19 84 ARG A O 1
ATOM 615 N N . THR A 1 85 ? -23.276 21.041 47.323 1.00 42.00 85 THR A N 1
ATOM 616 C CA . THR A 1 85 ? -24.430 20.784 48.179 1.00 42.00 85 THR A CA 1
ATOM 617 C C . THR A 1 85 ? -24.962 22.123 48.697 1.00 42.00 85 THR A C 1
ATOM 619 O O . THR A 1 85 ? -24.373 22.705 49.610 1.00 42.00 85 THR A O 1
ATOM 622 N N . SER A 1 86 ? -26.047 22.657 48.133 1.00 44.09 86 SER A N 1
ATOM 623 C CA . SER A 1 86 ? -26.782 23.732 48.810 1.00 44.09 86 SER A CA 1
ATOM 624 C C . SER A 1 86 ? -27.598 23.101 49.937 1.00 44.09 86 SER A C 1
ATOM 626 O O . SER A 1 86 ? -28.659 22.522 49.720 1.00 44.09 86 SER A O 1
ATOM 628 N N . TYR A 1 87 ? -27.032 23.141 51.138 1.00 45.12 87 TYR A N 1
ATOM 629 C CA . TYR A 1 87 ? -27.658 22.690 52.373 1.00 45.12 87 TYR A CA 1
ATOM 630 C C . TYR A 1 87 ? -28.798 23.643 52.763 1.00 45.12 87 TYR A C 1
ATOM 632 O O . TYR A 1 87 ? -28.525 24.759 53.195 1.00 45.12 87 TYR A O 1
ATOM 640 N N . GLU A 1 88 ? -30.057 23.205 52.651 1.00 48.81 88 GLU A N 1
ATOM 641 C CA . GLU A 1 88 ? -31.215 23.931 53.215 1.00 48.81 88 GLU A CA 1
ATOM 642 C C . GLU A 1 88 ? -32.213 23.041 53.990 1.00 48.81 88 GLU A C 1
ATOM 644 O O . GLU A 1 88 ? -33.304 23.488 54.335 1.00 48.81 88 GLU A O 1
ATOM 649 N N . GLY A 1 89 ? -31.867 21.799 54.358 1.00 49.31 89 GLY A N 1
ATOM 650 C CA . GLY A 1 89 ? -32.804 20.932 55.086 1.00 49.31 89 GLY A CA 1
ATOM 651 C C . GLY A 1 89 ? -32.152 19.852 55.944 1.00 49.31 89 GLY A C 1
ATOM 652 O O . GLY A 1 89 ? -31.249 19.147 55.502 1.00 49.31 89 GLY A O 1
ATOM 653 N N . TYR A 1 90 ? -32.632 19.708 57.182 1.00 50.22 90 TYR A N 1
ATOM 654 C CA . TYR A 1 90 ? -32.211 18.667 58.121 1.00 50.22 90 TYR A CA 1
ATOM 655 C C . TYR A 1 90 ? -32.538 17.259 57.570 1.00 50.22 90 TYR A C 1
ATOM 657 O O . TYR A 1 90 ? -33.704 16.915 57.395 1.00 50.22 90 TYR A O 1
ATOM 665 N N . ASN A 1 91 ? -31.498 16.432 57.397 1.00 52.38 91 ASN A N 1
ATOM 666 C CA . ASN A 1 91 ? -31.520 14.964 57.227 1.00 52.38 91 ASN A CA 1
ATOM 667 C C . ASN A 1 91 ? -31.859 14.336 55.853 1.00 52.38 91 ASN A C 1
ATOM 669 O O . ASN A 1 91 ? -32.212 13.157 55.820 1.00 52.38 91 ASN A O 1
ATOM 673 N N . GLN A 1 92 ? -31.658 15.017 54.720 1.00 47.81 92 GLN A N 1
ATOM 674 C CA . GLN A 1 92 ? -31.519 14.330 53.419 1.00 47.81 92 GLN A CA 1
ATOM 675 C C . GLN A 1 92 ? -30.075 14.439 52.900 1.00 47.81 92 GLN A C 1
ATOM 677 O O . GLN A 1 92 ? -29.510 15.534 52.949 1.00 47.81 92 GLN A O 1
ATOM 682 N N . PRO A 1 93 ? -29.447 13.341 52.424 1.00 48.34 93 PRO A N 1
ATOM 683 C CA . PRO A 1 93 ? -28.191 13.455 51.696 1.00 48.34 93 PRO A CA 1
ATOM 684 C C . PRO A 1 93 ? -28.441 14.322 50.450 1.00 48.34 93 PRO A C 1
ATOM 686 O O . PRO A 1 93 ? -29.420 14.085 49.742 1.00 48.34 93 PRO A O 1
ATOM 689 N N . PRO A 1 94 ? -27.6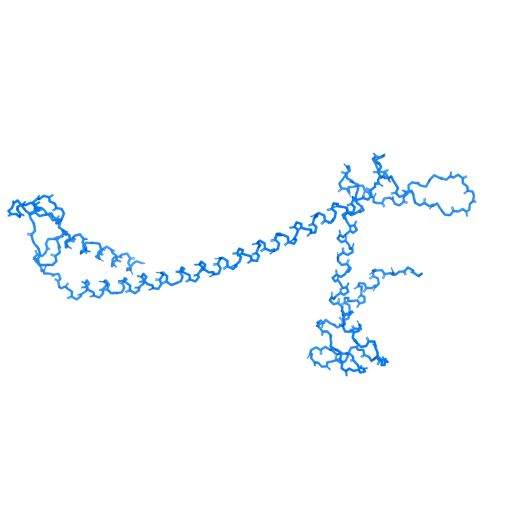19 15.353 50.209 1.00 51.50 94 PRO A N 1
ATOM 690 C CA . PRO A 1 94 ? -27.860 16.318 49.145 1.00 51.50 94 PRO A CA 1
ATOM 691 C C . PRO A 1 94 ? -27.815 15.638 47.774 1.00 51.50 94 PRO A C 1
ATOM 693 O O . PRO A 1 94 ? -26.876 14.900 47.470 1.00 51.50 94 PRO A O 1
ATOM 696 N N . GLU A 1 95 ? -28.827 15.896 46.947 1.00 47.69 95 GLU A N 1
ATOM 697 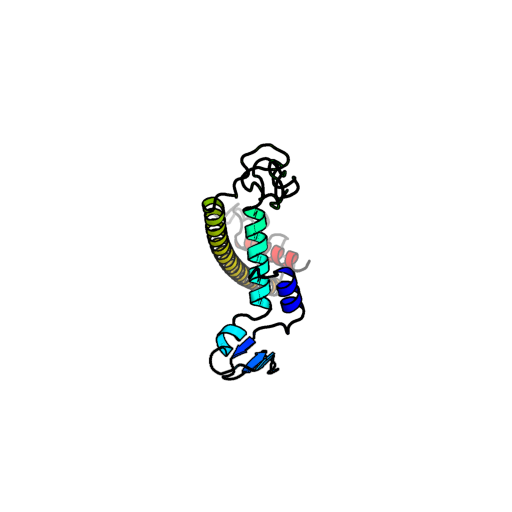C CA . GLU A 1 95 ? -28.852 15.431 45.562 1.00 47.69 95 GLU A CA 1
ATOM 698 C C . GLU A 1 95 ? -27.839 16.242 44.729 1.00 47.69 95 GLU A C 1
ATOM 700 O O . GLU A 1 95 ? -27.814 17.475 44.822 1.00 47.69 95 GLU A O 1
ATOM 705 N N . PRO A 1 96 ? -26.974 15.593 43.927 1.00 53.31 96 PRO A N 1
ATOM 706 C CA . PRO A 1 96 ? -26.073 16.298 43.027 1.00 53.31 96 PRO A CA 1
ATOM 707 C C . PRO A 1 96 ? -26.869 17.119 42.007 1.00 53.31 96 PRO A C 1
ATOM 709 O O . PRO A 1 96 ? -27.699 16.576 41.281 1.00 53.31 96 PRO A O 1
ATOM 712 N N . ILE A 1 97 ? -26.589 18.420 41.911 1.00 54.75 97 ILE A N 1
ATOM 713 C CA . ILE A 1 97 ? -27.117 19.264 40.832 1.00 54.75 97 ILE A CA 1
ATOM 714 C C . ILE A 1 97 ? -26.329 18.918 39.565 1.00 54.75 97 ILE A C 1
ATOM 716 O O . ILE A 1 97 ? -25.208 19.391 39.382 1.00 54.75 97 ILE A O 1
ATOM 720 N N . MET A 1 98 ? -26.900 18.062 38.718 1.00 52.12 98 MET A N 1
ATOM 721 C CA . MET A 1 98 ? -26.251 17.531 37.510 1.00 52.12 98 MET A CA 1
ATOM 722 C C . MET A 1 98 ? -26.096 18.573 36.388 1.00 52.12 98 MET A C 1
ATOM 724 O O . MET A 1 98 ? -25.386 18.324 35.419 1.00 52.12 98 MET A O 1
ATOM 728 N N . ASP A 1 99 ? -26.722 19.742 36.537 1.00 53.53 99 ASP A N 1
ATOM 729 C CA . ASP A 1 99 ? -26.928 20.719 35.462 1.00 53.53 99 ASP A CA 1
ATOM 730 C C . ASP A 1 99 ? -25.874 21.844 35.455 1.00 53.53 99 ASP A C 1
ATOM 732 O O . ASP A 1 99 ? -25.968 22.798 34.674 1.00 53.53 99 ASP A O 1
ATOM 736 N N . LYS A 1 100 ? -24.897 21.810 36.373 1.00 52.84 100 LYS A N 1
ATOM 737 C CA . LYS A 1 100 ? -23.915 22.889 36.566 1.00 52.84 100 LYS A CA 1
ATOM 738 C C . LYS A 1 100 ? -22.507 22.345 36.759 1.00 52.84 100 LYS A C 1
ATOM 740 O O . LYS A 1 100 ? -22.266 21.486 37.599 1.00 52.84 100 LYS A O 1
ATOM 745 N N . CYS A 1 101 ? -21.556 22.902 36.014 1.00 55.62 101 CYS A N 1
ATOM 746 C CA . CYS A 1 101 ? -20.139 22.652 36.259 1.00 55.62 101 CYS A CA 1
ATOM 747 C C . CYS A 1 101 ? -19.699 23.366 37.549 1.00 55.62 101 CYS A C 1
ATOM 749 O O . CYS A 1 101 ? -19.934 24.566 37.691 1.00 55.62 101 CYS A O 1
ATOM 751 N N . GLY A 1 102 ? -19.044 22.637 38.462 1.00 53.81 102 GLY A N 1
ATOM 752 C CA . GLY A 1 102 ? -18.624 23.145 39.775 1.00 53.81 102 GLY A CA 1
ATOM 753 C C . GLY A 1 102 ? -17.641 24.323 39.739 1.00 53.81 102 GLY A C 1
ATOM 754 O O . GLY A 1 102 ? -17.634 25.116 40.680 1.00 53.81 102 GLY A O 1
ATOM 755 N N . ASP A 1 103 ? -16.883 24.474 38.645 1.00 55.81 103 ASP A N 1
ATOM 756 C CA . ASP A 1 103 ? -15.797 25.459 38.536 1.00 55.81 103 ASP A CA 1
ATOM 757 C C . ASP A 1 103 ? -16.105 26.669 37.644 1.00 55.81 103 ASP A C 1
ATOM 759 O O . ASP A 1 103 ? -15.427 27.688 37.757 1.00 55.81 103 ASP A O 1
ATOM 763 N N . CYS A 1 104 ? -17.092 26.598 36.741 1.00 55.34 104 CYS A N 1
ATOM 764 C CA . CYS A 1 104 ? -17.274 27.653 35.731 1.00 55.34 104 CYS A CA 1
ATOM 765 C C . CYS A 1 104 ? -18.686 28.243 35.589 1.00 55.34 104 CYS A C 1
ATOM 767 O O . CYS A 1 104 ? -18.911 28.977 34.627 1.00 55.34 104 CYS A O 1
ATOM 769 N N . ASP A 1 105 ? -19.636 27.947 36.490 1.00 54.59 105 ASP A N 1
ATOM 770 C CA . ASP A 1 105 ? -21.051 28.395 36.431 1.00 54.59 105 ASP A CA 1
ATOM 771 C C . ASP A 1 105 ? -21.753 28.140 35.074 1.00 54.59 105 ASP A C 1
ATOM 773 O O . ASP A 1 105 ? -22.870 28.595 34.818 1.00 54.59 105 ASP A O 1
ATOM 777 N N . GLY A 1 106 ? -21.110 27.396 34.170 1.00 52.81 106 GLY A N 1
ATOM 778 C CA . GLY A 1 106 ? -21.680 26.978 32.907 1.00 52.81 106 GLY A CA 1
ATOM 779 C C . GLY A 1 106 ? -22.793 25.979 33.170 1.00 52.81 106 GLY A C 1
ATOM 780 O O . GLY A 1 106 ? -22.649 25.122 34.046 1.00 52.81 106 GLY A O 1
ATOM 781 N N . ALA A 1 107 ? -23.878 26.084 32.394 1.00 51.38 107 ALA A N 1
ATOM 782 C CA . ALA A 1 107 ? -24.862 25.018 32.266 1.00 51.38 107 ALA A CA 1
ATOM 783 C C . ALA A 1 107 ? -24.092 23.752 31.870 1.00 51.38 107 ALA A C 1
ATOM 785 O O . ALA A 1 107 ? -23.619 23.620 30.740 1.00 51.38 107 ALA A O 1
ATOM 786 N N . GLY A 1 108 ? -23.843 22.904 32.860 1.00 49.56 108 GLY A N 1
ATOM 787 C CA . GLY A 1 108 ? -23.216 21.613 32.702 1.00 49.56 108 GLY A CA 1
ATOM 788 C C . GLY A 1 108 ? -24.287 20.735 32.111 1.00 49.56 108 GLY A C 1
ATOM 789 O O . GLY A 1 108 ? -25.042 20.109 32.837 1.00 49.56 108 GLY A O 1
ATOM 790 N N . VAL A 1 109 ? -24.415 20.770 30.795 1.00 50.88 109 VAL A N 1
ATOM 791 C CA . VAL A 1 109 ? -25.226 19.791 30.100 1.00 50.88 109 VAL A CA 1
ATOM 792 C C . VAL A 1 109 ? -24.264 18.901 29.356 1.00 50.88 109 VAL A C 1
ATOM 794 O O . VAL A 1 109 ? -23.342 19.367 28.683 1.00 50.88 109 VAL A O 1
ATOM 797 N N . LEU A 1 110 ? -24.501 17.620 29.591 1.00 52.12 110 LEU A N 1
ATOM 798 C CA . LEU A 1 110 ? -24.006 16.481 28.857 1.00 52.12 110 LEU A CA 1
ATOM 799 C C . LEU A 1 110 ? -23.797 16.847 27.380 1.00 52.12 110 LEU A C 1
ATOM 801 O O . LEU A 1 110 ? -24.667 17.506 26.808 1.00 52.12 110 LEU A O 1
ATOM 805 N N . GLY A 1 111 ? -22.678 16.449 26.768 1.00 54.81 111 GLY A N 1
ATOM 806 C CA . GLY A 1 111 ? -22.519 16.596 25.313 1.00 54.81 111 GLY A CA 1
ATOM 807 C C . GLY A 1 111 ? -23.790 16.110 24.600 1.00 54.81 111 GLY A C 1
ATOM 808 O O . GLY A 1 111 ? -24.369 15.106 25.020 1.00 54.81 111 GLY A O 1
ATOM 809 N N . ASP A 1 112 ? -24.281 16.853 23.601 1.00 62.62 112 ASP A N 1
ATOM 810 C CA . ASP A 1 112 ? -25.532 16.509 22.914 1.00 62.62 112 ASP A CA 1
ATOM 811 C C . ASP A 1 112 ? -25.415 15.074 22.374 1.00 62.62 112 ASP A C 1
ATOM 813 O O . ASP A 1 112 ? -24.419 14.721 21.738 1.00 62.62 112 ASP A O 1
ATOM 817 N N . GLU A 1 113 ? -26.422 14.231 22.619 1.00 64.50 113 GLU A N 1
ATOM 818 C CA . GLU A 1 113 ? -26.481 12.869 22.075 1.00 64.50 113 GLU A CA 1
ATOM 819 C C . GLU A 1 113 ? -26.250 12.885 20.554 1.00 64.50 113 GLU A C 1
ATOM 821 O O . GLU A 1 113 ? -25.583 12.006 20.005 1.00 64.50 113 GLU A O 1
ATOM 826 N N . ARG A 1 114 ? -26.701 13.954 19.883 1.00 67.19 114 ARG A N 1
ATOM 827 C CA . ARG A 1 114 ? -26.484 14.185 18.450 1.00 67.19 114 ARG A CA 1
ATOM 828 C C . ARG A 1 114 ? -25.015 14.344 18.065 1.00 67.19 114 ARG A C 1
ATOM 830 O O . ARG A 1 114 ? -24.635 13.905 16.986 1.00 67.19 114 ARG A O 1
ATOM 837 N N . GLU A 1 115 ? -24.188 14.940 18.919 1.00 70.38 115 GLU A N 1
ATOM 838 C CA . GLU A 1 115 ? -22.751 15.094 18.664 1.00 70.38 115 GLU A CA 1
ATOM 839 C C . GLU A 1 115 ? -22.040 13.738 18.758 1.00 70.38 115 GLU A C 1
ATOM 841 O O . GLU A 1 115 ? -21.207 13.406 17.916 1.00 70.38 115 GLU A O 1
ATOM 846 N N . CYS A 1 116 ? -22.437 12.893 19.716 1.00 70.62 116 CYS A N 1
ATOM 847 C CA . CYS A 1 116 ? -21.934 11.521 19.792 1.00 70.62 116 CYS A CA 1
ATOM 848 C C . CYS A 1 116 ? -22.348 10.681 18.578 1.00 70.62 116 CYS A C 1
ATOM 850 O O . CYS A 1 116 ? -21.514 9.940 18.059 1.00 70.62 116 CYS A O 1
ATOM 852 N N . LEU A 1 117 ? -23.592 10.814 18.107 1.00 77.19 117 LEU A N 1
ATOM 853 C CA . LEU A 1 117 ? -24.063 10.144 16.891 1.00 77.19 117 LEU A CA 1
ATOM 854 C C . LEU A 1 117 ? -23.292 10.621 15.649 1.00 77.19 117 LEU A C 1
ATOM 856 O O . LEU A 1 117 ? -22.779 9.790 14.909 1.00 77.19 117 LEU A O 1
ATOM 860 N N . SER A 1 118 ? -23.093 11.933 15.487 1.00 80.25 118 SER A N 1
ATOM 861 C CA . SER A 1 118 ? -22.307 12.501 14.378 1.00 80.25 118 SER A CA 1
ATOM 862 C C . SER A 1 118 ? -20.872 11.967 14.346 1.00 80.25 118 SER A C 1
ATOM 864 O O . SER A 1 118 ? -20.364 11.596 13.293 1.00 80.25 118 SER A O 1
ATOM 866 N N . ILE A 1 119 ? -20.212 11.878 15.506 1.00 80.12 119 ILE A N 1
ATOM 867 C CA . ILE A 1 119 ? -18.847 11.339 15.599 1.00 80.12 119 ILE A CA 1
ATOM 868 C C . ILE A 1 119 ? -18.811 9.845 15.245 1.00 80.12 119 ILE A C 1
ATOM 870 O O . ILE A 1 119 ? -17.813 9.361 14.709 1.00 80.12 119 ILE A O 1
ATOM 874 N N . LEU A 1 120 ? -19.860 9.085 15.573 1.00 81.12 120 LEU A N 1
ATOM 875 C CA . LEU A 1 120 ? -19.946 7.670 15.204 1.00 81.12 120 LEU A CA 1
ATOM 876 C C . LEU A 1 120 ? -20.115 7.497 13.691 1.00 81.12 120 LEU A C 1
ATOM 878 O O . LEU A 1 120 ? -19.408 6.667 13.117 1.00 81.12 120 LEU A O 1
ATOM 882 N N . ASP A 1 121 ? -20.950 8.322 13.059 1.00 85.25 121 ASP A N 1
ATOM 883 C CA . ASP A 1 121 ? -21.129 8.335 11.604 1.00 85.25 121 ASP A CA 1
ATOM 884 C C . ASP A 1 121 ? -19.811 8.686 10.888 1.00 85.25 121 ASP A C 1
ATOM 886 O O . ASP A 1 121 ? -19.389 7.990 9.963 1.00 85.25 121 ASP A O 1
ATOM 890 N N . GLU A 1 122 ? -19.088 9.704 11.370 1.00 87.94 122 GLU A N 1
ATOM 891 C CA . GLU A 1 122 ? -17.763 10.068 10.849 1.00 87.94 122 GLU A CA 1
ATOM 892 C C . GLU A 1 122 ? -16.741 8.934 11.017 1.00 87.94 122 GLU A C 1
ATOM 894 O O . GLU A 1 122 ? -15.943 8.666 10.118 1.00 87.94 122 GLU A O 1
ATOM 899 N N . LEU A 1 123 ? -16.758 8.226 12.151 1.00 84.81 123 LEU A N 1
ATOM 900 C CA . LEU A 1 123 ? -15.878 7.076 12.368 1.00 84.81 123 LEU A CA 1
ATOM 901 C C . LEU A 1 123 ? -16.187 5.925 11.410 1.00 84.81 123 LEU A C 1
ATOM 903 O O . LEU A 1 123 ? -15.258 5.248 10.963 1.00 84.81 123 LEU A O 1
ATOM 907 N N . GLU A 1 124 ? -17.461 5.671 11.120 1.00 93.06 124 GLU A N 1
ATOM 908 C CA . GLU A 1 124 ? -17.862 4.654 10.151 1.00 93.06 124 GLU A CA 1
ATOM 909 C C . GLU A 1 124 ? -17.425 5.042 8.736 1.00 93.06 124 GLU A C 1
ATOM 911 O O . GLU A 1 124 ? -16.796 4.230 8.048 1.00 93.06 124 GLU A O 1
ATOM 916 N N . GLN A 1 125 ? -17.631 6.303 8.349 1.00 93.38 125 GLN A N 1
ATOM 917 C CA . GLN A 1 125 ? -17.156 6.834 7.074 1.00 93.38 125 GLN A CA 1
ATOM 918 C C . GLN A 1 125 ? -15.633 6.696 6.940 1.00 93.38 125 GLN A C 1
ATOM 920 O O . GLN A 1 125 ? -15.142 6.126 5.965 1.00 93.38 125 GLN A O 1
ATOM 925 N N . VAL A 1 126 ? -14.870 7.141 7.941 1.00 95.00 126 VAL A N 1
ATOM 926 C CA . VAL A 1 126 ? -13.402 7.061 7.922 1.00 95.00 126 VAL A CA 1
ATOM 927 C C . VAL A 1 126 ? -12.922 5.610 7.881 1.00 95.00 126 VAL A C 1
ATOM 929 O O . VAL A 1 126 ? -11.942 5.301 7.200 1.00 95.00 126 VAL A O 1
ATOM 932 N N . LYS A 1 127 ? -13.593 4.683 8.575 1.00 94.06 127 LYS A N 1
ATOM 933 C CA . LYS A 1 1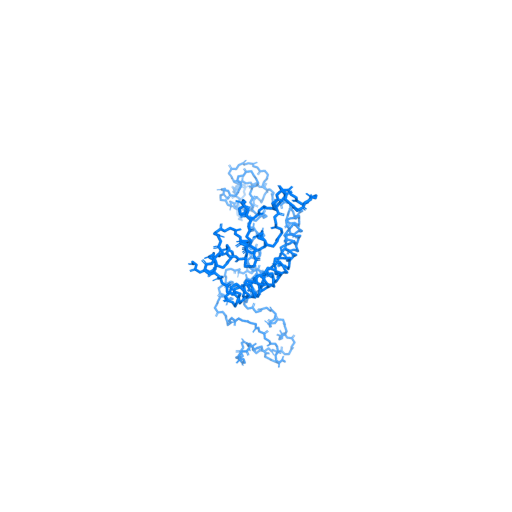27 ? -13.269 3.250 8.487 1.00 94.06 127 LYS A CA 1
ATOM 934 C C . LYS A 1 127 ? -13.482 2.712 7.073 1.00 94.06 127 LYS A C 1
ATOM 936 O O . LYS A 1 127 ? -12.631 1.957 6.596 1.00 94.06 127 LYS A O 1
ATOM 941 N N . ALA A 1 128 ? -14.567 3.105 6.408 1.00 95.38 128 ALA A N 1
ATOM 942 C CA . ALA A 1 128 ? -14.840 2.718 5.028 1.00 95.38 128 ALA A CA 1
ATOM 943 C C . ALA A 1 128 ? -13.792 3.291 4.058 1.00 95.38 128 ALA A C 1
ATOM 945 O O . ALA A 1 128 ? -13.239 2.553 3.242 1.00 95.38 128 ALA A O 1
ATOM 946 N N . GLU A 1 129 ? -13.442 4.572 4.195 1.00 96.38 129 GLU A N 1
ATOM 947 C CA . GLU A 1 129 ? -12.391 5.217 3.397 1.00 96.38 129 GLU A CA 1
ATOM 948 C C . GLU A 1 129 ? -11.023 4.551 3.607 1.00 96.38 129 GLU A C 1
ATOM 950 O O . GLU A 1 129 ? -10.316 4.256 2.644 1.00 96.38 129 GLU A O 1
ATOM 955 N N . ASN A 1 130 ? -10.660 4.237 4.854 1.00 94.75 130 ASN A N 1
ATOM 956 C CA . ASN A 1 130 ? -9.404 3.563 5.185 1.00 94.75 130 ASN A CA 1
ATOM 957 C C . ASN A 1 130 ? -9.348 2.140 4.603 1.00 94.75 130 ASN A C 1
ATOM 959 O O . ASN A 1 130 ? -8.316 1.728 4.073 1.00 94.75 130 ASN A O 1
ATOM 963 N N . ALA A 1 131 ? -10.463 1.401 4.640 1.00 95.31 131 ALA A N 1
ATOM 964 C CA . ALA A 1 131 ? -10.566 0.104 3.976 1.00 95.31 131 ALA A CA 1
ATOM 965 C C . ALA A 1 131 ? -10.363 0.238 2.456 1.00 95.31 131 ALA A C 1
ATOM 967 O O . ALA A 1 131 ? -9.566 -0.503 1.879 1.00 95.31 131 ALA A O 1
ATOM 968 N N . GLY A 1 132 ? -10.998 1.230 1.824 1.00 96.81 132 GLY A N 1
ATOM 969 C CA . GLY A 1 132 ? -10.796 1.542 0.408 1.00 96.81 132 GLY A CA 1
ATOM 970 C C . GLY A 1 132 ? -9.335 1.865 0.078 1.00 96.81 132 GLY A C 1
ATOM 971 O O . GLY A 1 132 ? -8.753 1.255 -0.819 1.00 96.81 132 GLY A O 1
ATOM 972 N N . LEU A 1 133 ? -8.698 2.751 0.847 1.00 97.00 133 LEU A N 1
ATOM 973 C CA . LEU A 1 133 ? -7.292 3.123 0.660 1.00 97.00 133 LEU A CA 1
ATOM 974 C C . LEU A 1 133 ? -6.341 1.933 0.799 1.00 97.00 133 LEU A C 1
ATOM 976 O O . LEU A 1 133 ? -5.419 1.805 -0.004 1.00 97.00 133 LEU A O 1
ATOM 980 N N . LYS A 1 134 ? -6.574 1.041 1.767 1.00 96.69 134 LYS A N 1
ATOM 981 C CA . LYS A 1 134 ? -5.774 -0.184 1.923 1.00 96.69 134 LYS A CA 1
ATOM 982 C C . LYS A 1 134 ? -5.848 -1.065 0.684 1.00 96.69 134 LYS A C 1
ATOM 984 O O . LYS A 1 134 ? -4.807 -1.449 0.161 1.00 96.69 134 LYS A O 1
ATOM 989 N N . THR A 1 135 ? -7.052 -1.305 0.164 1.00 97.06 135 THR A N 1
ATOM 990 C CA . THR A 1 135 ? -7.208 -2.102 -1.065 1.00 97.06 135 THR A CA 1
ATOM 991 C C . THR A 1 135 ? -6.545 -1.437 -2.274 1.00 97.06 135 THR A C 1
ATOM 993 O O . THR A 1 135 ? -5.909 -2.112 -3.083 1.00 97.06 135 THR A O 1
ATOM 996 N N . GLY A 1 136 ? -6.623 -0.105 -2.378 1.00 96.81 136 GLY A N 1
ATOM 997 C CA . GLY A 1 136 ? -5.929 0.655 -3.417 1.00 96.81 136 GLY A CA 1
ATOM 998 C C . GLY A 1 136 ? -4.405 0.546 -3.307 1.00 96.81 136 GLY A C 1
ATOM 999 O O . GLY A 1 136 ? -3.728 0.354 -4.316 1.00 96.81 136 GLY A O 1
ATOM 1000 N N . TYR A 1 137 ? -3.868 0.607 -2.087 1.00 96.75 137 TYR A N 1
ATOM 1001 C CA . TYR A 1 137 ? -2.437 0.465 -1.827 1.00 96.75 137 TYR A CA 1
ATOM 1002 C C . TYR A 1 137 ? -1.927 -0.945 -2.152 1.00 96.75 137 TYR A C 1
ATOM 1004 O O . TYR A 1 137 ? -0.903 -1.090 -2.810 1.00 96.75 137 TYR A O 1
ATOM 1012 N N . GLU A 1 138 ? -2.668 -1.988 -1.776 1.00 97.44 138 GLU A N 1
ATOM 1013 C CA . GLU A 1 138 ? -2.339 -3.377 -2.122 1.00 97.44 138 GLU A CA 1
ATOM 1014 C C . GLU A 1 138 ? -2.323 -3.603 -3.642 1.00 97.44 138 GLU A C 1
ATOM 1016 O O . GLU A 1 138 ? -1.417 -4.248 -4.176 1.00 97.44 138 GLU A O 1
ATOM 1021 N N . ALA A 1 139 ? -3.293 -3.031 -4.364 1.00 97.69 139 ALA A N 1
ATOM 1022 C CA . ALA A 1 139 ? -3.318 -3.088 -5.823 1.00 97.69 139 ALA A CA 1
ATOM 1023 C C . ALA A 1 139 ? -2.117 -2.359 -6.448 1.00 97.69 139 ALA A C 1
ATOM 1025 O O . ALA A 1 139 ? -1.518 -2.872 -7.395 1.00 97.69 139 ALA A O 1
ATOM 1026 N N . TYR A 1 140 ? -1.753 -1.194 -5.907 1.00 97.19 140 TYR A N 1
ATOM 1027 C CA . TYR A 1 140 ? -0.588 -0.423 -6.337 1.00 97.19 140 TYR A CA 1
ATOM 1028 C C . TYR A 1 140 ? 0.730 -1.173 -6.095 1.00 97.19 140 TYR A C 1
ATOM 1030 O O . TYR A 1 140 ? 1.562 -1.252 -6.997 1.00 97.19 140 TYR A O 1
ATOM 1038 N N . GLU A 1 141 ? 0.908 -1.778 -4.919 1.00 98.19 141 GLU A N 1
ATOM 1039 C CA . GLU A 1 141 ? 2.090 -2.587 -4.600 1.00 98.19 141 GLU A CA 1
ATOM 1040 C C . GLU A 1 141 ? 2.236 -3.781 -5.550 1.00 98.19 141 GLU A C 1
ATOM 1042 O O . GLU A 1 141 ? 3.336 -4.054 -6.032 1.00 98.19 141 GLU A O 1
ATOM 1047 N N . ARG A 1 142 ? 1.129 -4.446 -5.905 1.00 97.88 142 ARG A N 1
ATOM 1048 C CA . ARG A 1 142 ? 1.149 -5.529 -6.898 1.00 97.88 142 ARG A CA 1
ATOM 1049 C C . ARG A 1 142 ? 1.626 -5.043 -8.270 1.00 97.88 142 ARG A C 1
ATOM 1051 O O . ARG A 1 142 ? 2.528 -5.650 -8.837 1.00 97.88 142 ARG A O 1
ATOM 1058 N N . VAL A 1 143 ? 1.071 -3.941 -8.778 1.00 98.12 143 VAL A N 1
ATOM 1059 C CA . VAL A 1 143 ? 1.482 -3.374 -10.078 1.00 98.12 143 VAL A CA 1
ATOM 1060 C C . VAL A 1 143 ? 2.952 -2.950 -10.051 1.00 98.12 143 VAL A C 1
ATOM 1062 O O . VAL A 1 143 ? 3.687 -3.187 -11.006 1.00 98.12 143 VAL A O 1
ATOM 1065 N N . ASN A 1 144 ? 3.419 -2.370 -8.946 1.00 97.69 144 ASN A N 1
ATOM 1066 C CA . ASN A 1 144 ? 4.826 -2.015 -8.792 1.00 97.69 144 ASN A CA 1
ATOM 1067 C C . ASN A 1 144 ? 5.749 -3.235 -8.772 1.00 97.69 144 ASN A C 1
ATOM 1069 O O . ASN A 1 144 ? 6.853 -3.166 -9.313 1.00 97.69 144 ASN A O 1
ATOM 1073 N N . ALA A 1 145 ? 5.329 -4.336 -8.148 1.00 98.06 145 ALA A N 1
ATOM 1074 C CA . ALA A 1 145 ? 6.087 -5.580 -8.154 1.00 98.06 145 ALA A CA 1
ATOM 1075 C C . ALA A 1 145 ? 6.193 -6.161 -9.573 1.00 98.06 145 ALA A C 1
ATOM 1077 O O . ALA A 1 145 ? 7.291 -6.518 -10.000 1.00 98.06 145 ALA A O 1
ATOM 1078 N N . GLU A 1 146 ? 5.087 -6.176 -10.321 1.00 97.88 146 GLU A N 1
ATOM 1079 C CA . GLU A 1 146 ? 5.050 -6.601 -11.726 1.00 97.88 146 GLU A CA 1
ATOM 1080 C C . GLU A 1 146 ? 5.963 -5.725 -12.597 1.00 97.88 146 GLU A C 1
ATOM 1082 O O . GLU A 1 146 ? 6.842 -6.240 -13.287 1.00 97.88 146 GLU A O 1
ATOM 1087 N N . LEU A 1 147 ? 5.854 -4.398 -12.487 1.00 98.12 147 LEU A N 1
ATOM 1088 C CA . LEU A 1 147 ? 6.674 -3.466 -13.264 1.00 98.12 147 LEU A CA 1
ATOM 1089 C C . LEU A 1 147 ? 8.172 -3.588 -12.944 1.00 98.12 147 LEU A C 1
ATOM 1091 O O . LEU A 1 147 ? 9.015 -3.468 -13.836 1.00 98.12 147 LEU A O 1
ATOM 1095 N N . ARG A 1 148 ? 8.526 -3.831 -11.676 1.00 97.12 148 ARG A N 1
ATOM 1096 C CA . ARG A 1 148 ? 9.917 -4.090 -11.277 1.00 97.12 148 ARG A CA 1
ATOM 1097 C C . ARG A 1 148 ? 10.441 -5.375 -11.907 1.00 97.12 148 ARG A C 1
ATOM 1099 O O . ARG A 1 148 ? 11.545 -5.348 -12.445 1.00 97.12 148 ARG A O 1
ATOM 1106 N N . ALA A 1 149 ? 9.649 -6.446 -11.886 1.00 97.38 149 ALA A N 1
ATOM 1107 C CA . ALA A 1 149 ? 10.017 -7.716 -12.505 1.00 97.38 149 ALA A CA 1
ATOM 1108 C C . ALA A 1 149 ? 10.199 -7.577 -14.027 1.00 97.38 149 ALA A C 1
ATOM 1110 O O . ALA A 1 149 ? 11.183 -8.068 -14.578 1.00 97.38 149 ALA A O 1
ATOM 1111 N N . GLU A 1 150 ? 9.312 -6.845 -14.707 1.00 97.75 150 GLU A N 1
ATOM 1112 C CA . GLU A 1 150 ? 9.465 -6.542 -16.136 1.00 97.75 150 GLU A CA 1
ATOM 1113 C C . GLU A 1 150 ? 10.739 -5.736 -16.418 1.00 97.75 150 GLU A C 1
ATOM 1115 O O . GLU A 1 150 ? 11.495 -6.062 -17.334 1.00 97.75 150 GLU A O 1
ATOM 1120 N N . CYS A 1 151 ? 11.019 -4.705 -15.615 1.00 95.44 151 CYS A N 1
ATOM 1121 C CA . CYS A 1 151 ? 12.238 -3.910 -15.766 1.00 95.44 151 CYS A CA 1
ATOM 1122 C C . CYS A 1 151 ? 13.504 -4.752 -15.562 1.00 95.44 151 CYS A C 1
ATOM 1124 O O . CYS A 1 151 ? 14.485 -4.554 -16.279 1.00 95.44 151 CYS A O 1
ATOM 1126 N N . GLU A 1 152 ? 13.500 -5.677 -14.603 1.00 95.25 152 GLU A N 1
ATOM 1127 C CA . GLU A 1 152 ? 14.614 -6.595 -14.360 1.00 95.25 152 GLU A CA 1
ATOM 1128 C C . GLU A 1 152 ? 14.828 -7.540 -15.548 1.00 95.25 152 GLU A C 1
ATOM 1130 O O . GLU A 1 152 ? 15.940 -7.607 -16.075 1.00 95.25 152 GLU A O 1
ATOM 1135 N N . ALA A 1 153 ? 13.759 -8.161 -16.056 1.00 95.75 153 ALA A N 1
ATOM 1136 C CA . ALA A 1 153 ? 13.822 -9.022 -17.237 1.00 95.75 153 ALA A CA 1
ATOM 1137 C C . ALA A 1 153 ? 14.354 -8.272 -18.472 1.00 95.75 153 ALA A C 1
ATOM 1139 O O . ALA A 1 153 ? 15.207 -8.774 -19.206 1.00 95.75 153 ALA A O 1
ATOM 1140 N N . LEU A 1 154 ? 13.903 -7.033 -18.694 1.00 95.25 154 LEU A N 1
ATOM 1141 C CA . LEU A 1 154 ? 14.395 -6.202 -19.794 1.00 95.25 154 LEU A CA 1
ATOM 1142 C C . LEU A 1 154 ? 15.877 -5.840 -19.628 1.00 95.25 154 LEU A C 1
ATOM 1144 O O . LEU A 1 154 ? 16.626 -5.880 -20.606 1.00 95.25 154 LEU A O 1
ATOM 1148 N N . ARG A 1 155 ? 16.325 -5.517 -18.409 1.00 94.25 155 ARG A N 1
ATOM 1149 C CA . ARG A 1 155 ? 17.746 -5.249 -18.123 1.00 94.25 155 ARG A CA 1
ATOM 1150 C C . ARG A 1 155 ? 18.613 -6.480 -18.355 1.00 94.25 155 ARG A C 1
ATOM 1152 O O . ARG A 1 155 ? 19.705 -6.347 -18.906 1.00 94.25 155 ARG A O 1
ATOM 1159 N N . GLU A 1 156 ? 18.128 -7.664 -17.993 1.00 93.50 156 GLU A N 1
ATOM 1160 C CA . GLU A 1 156 ? 18.825 -8.924 -18.252 1.00 93.50 156 GLU A CA 1
ATOM 1161 C C . GLU A 1 156 ? 18.983 -9.177 -19.756 1.00 93.50 156 GLU A C 1
ATOM 1163 O O . GLU A 1 156 ? 20.095 -9.426 -20.227 1.00 93.50 156 GLU A O 1
ATOM 1168 N N . ILE A 1 157 ? 17.901 -9.033 -20.530 1.00 93.62 157 ILE A N 1
ATOM 1169 C CA . ILE A 1 157 ? 17.937 -9.168 -21.993 1.00 93.62 157 ILE A CA 1
ATOM 1170 C C . ILE A 1 157 ? 18.935 -8.176 -22.599 1.00 93.62 157 ILE A C 1
ATOM 1172 O O . ILE A 1 157 ? 19.756 -8.558 -23.434 1.00 93.62 157 ILE A O 1
ATOM 1176 N N . ILE A 1 158 ? 18.903 -6.913 -22.163 1.00 92.44 158 ILE A N 1
ATOM 1177 C CA . ILE A 1 158 ? 19.846 -5.887 -22.620 1.00 92.44 158 ILE A CA 1
ATOM 1178 C C . ILE A 1 158 ? 21.289 -6.306 -22.313 1.00 92.44 158 ILE A C 1
ATOM 1180 O O . ILE A 1 158 ? 22.130 -6.254 -23.206 1.00 92.44 158 ILE A O 1
ATOM 1184 N N . SER A 1 159 ? 21.563 -6.774 -21.094 1.00 89.69 159 SER A N 1
ATOM 1185 C CA . SER A 1 159 ? 22.891 -7.236 -20.668 1.00 89.69 159 SER A CA 1
ATOM 1186 C C . SER A 1 159 ? 23.399 -8.429 -21.489 1.00 89.69 159 SER A C 1
ATOM 1188 O O . SER A 1 159 ? 24.577 -8.498 -21.849 1.00 89.69 159 SER A O 1
ATOM 1190 N N . LEU A 1 160 ? 22.514 -9.372 -21.832 1.00 90.19 160 LEU A N 1
ATOM 1191 C CA . LEU A 1 160 ? 22.834 -10.485 -22.729 1.00 90.19 160 LEU A CA 1
ATOM 1192 C C . LEU A 1 160 ? 23.216 -9.974 -24.120 1.00 90.19 160 LEU A C 1
ATOM 1194 O O . LEU A 1 160 ? 24.279 -10.318 -24.632 1.00 90.19 160 LEU A O 1
ATOM 1198 N N . VAL A 1 161 ? 22.390 -9.105 -24.703 1.00 88.88 161 VAL A N 1
ATOM 1199 C CA . VAL A 1 161 ? 22.621 -8.550 -26.043 1.00 88.88 161 VAL A CA 1
ATOM 1200 C C . VAL A 1 161 ? 23.926 -7.753 -26.103 1.00 88.88 161 VAL A C 1
ATOM 1202 O O . VAL A 1 161 ? 24.714 -7.941 -27.030 1.00 88.88 161 VAL A O 1
ATOM 1205 N N . THR A 1 162 ? 24.195 -6.883 -25.127 1.00 87.81 162 THR A N 1
ATOM 1206 C CA . THR A 1 162 ? 25.409 -6.052 -25.136 1.00 87.81 162 THR A CA 1
ATOM 1207 C C . THR A 1 162 ? 26.687 -6.855 -24.907 1.00 87.81 162 THR A C 1
ATOM 1209 O O . THR A 1 162 ? 27.749 -6.444 -25.377 1.00 87.81 162 THR A O 1
ATOM 1212 N N . ARG A 1 163 ? 26.604 -8.000 -24.219 1.00 85.44 163 ARG A N 1
ATOM 1213 C CA . ARG A 1 163 ? 27.727 -8.928 -24.026 1.00 85.44 163 ARG A CA 1
ATOM 1214 C C . ARG A 1 163 ? 28.020 -9.768 -25.267 1.00 85.44 163 ARG A C 1
ATOM 1216 O O . ARG A 1 163 ? 29.190 -9.967 -25.584 1.00 85.44 163 ARG A O 1
ATOM 1223 N N . GLU A 1 164 ? 26.984 -10.258 -25.943 1.00 86.44 164 GLU A N 1
ATOM 1224 C CA . GLU A 1 164 ? 27.141 -11.132 -27.112 1.00 86.44 164 GLU A CA 1
ATOM 1225 C C . GLU A 1 164 ? 27.560 -10.365 -28.367 1.00 86.44 164 GLU A C 1
ATOM 1227 O O . GLU A 1 164 ? 28.295 -10.896 -29.199 1.00 86.44 164 GLU A O 1
ATOM 1232 N N . ILE A 1 165 ? 27.126 -9.110 -28.525 1.00 84.19 165 ILE A N 1
ATOM 1233 C CA . ILE A 1 165 ? 27.503 -8.318 -29.696 1.00 84.19 165 ILE A CA 1
ATOM 1234 C C . ILE A 1 165 ? 28.944 -7.808 -29.512 1.00 84.19 165 ILE A C 1
ATOM 1236 O O . ILE A 1 165 ? 29.203 -6.955 -28.656 1.00 84.19 165 ILE A O 1
ATOM 1240 N N . PRO A 1 166 ? 29.906 -8.290 -30.322 1.00 66.12 166 PRO A N 1
ATOM 1241 C CA . PRO A 1 166 ? 31.309 -7.978 -30.119 1.00 66.12 166 PRO A CA 1
ATOM 1242 C C . PRO A 1 166 ? 31.569 -6.489 -30.346 1.00 66.12 166 PRO A C 1
ATOM 1244 O O . PRO A 1 166 ? 31.291 -5.935 -31.414 1.00 66.12 166 PRO A O 1
ATOM 1247 N N . HIS A 1 167 ? 32.204 -5.847 -29.365 1.00 65.81 167 HIS A N 1
ATOM 1248 C CA . HIS A 1 167 ? 32.865 -4.569 -29.591 1.00 65.81 167 HIS A CA 1
ATOM 1249 C C . HIS A 1 167 ? 34.046 -4.825 -30.531 1.00 65.81 167 HIS A C 1
ATOM 1251 O O . HIS A 1 167 ? 35.096 -5.319 -30.118 1.00 65.81 167 HIS A O 1
ATOM 1257 N N . SER A 1 168 ? 33.879 -4.539 -31.826 1.00 57.56 168 SER A N 1
ATOM 1258 C CA . SER A 1 168 ? 35.022 -4.574 -32.740 1.00 57.56 168 SER A CA 1
ATOM 1259 C C . SER A 1 168 ? 36.092 -3.606 -32.218 1.00 57.56 168 SER A C 1
ATOM 1261 O O . SER A 1 168 ? 35.768 -2.505 -31.772 1.00 57.56 168 SER A O 1
ATOM 1263 N N . LYS A 1 169 ? 37.375 -3.980 -32.297 1.00 56.66 169 LYS A N 1
ATOM 1264 C CA . LYS A 1 169 ? 38.501 -3.112 -31.886 1.00 56.66 169 LYS A CA 1
ATOM 1265 C C . LYS A 1 169 ? 38.535 -1.764 -32.634 1.00 56.66 169 LYS A C 1
ATOM 1267 O O . LYS A 1 169 ? 39.284 -0.874 -32.253 1.00 56.66 169 LYS A O 1
ATOM 1272 N N . SER A 1 170 ? 37.744 -1.636 -33.700 1.00 57.03 170 SER A N 1
ATOM 1273 C CA . SER A 1 170 ? 37.580 -0.456 -34.549 1.00 57.03 170 SER A CA 1
ATOM 1274 C C . SER A 1 170 ? 36.371 0.426 -34.206 1.00 57.03 170 SER A C 1
ATOM 1276 O O . SER A 1 170 ? 36.205 1.457 -34.854 1.00 57.03 170 SER A O 1
ATOM 1278 N N . VAL A 1 171 ? 35.523 0.066 -33.231 1.00 64.31 171 VAL A N 1
ATOM 1279 C CA . VAL A 1 171 ? 34.380 0.915 -32.843 1.00 64.31 171 VAL A CA 1
ATOM 1280 C C . VAL A 1 171 ? 34.890 2.129 -32.068 1.00 64.31 171 VAL A C 1
ATOM 1282 O O . VAL A 1 171 ? 35.486 1.990 -30.999 1.00 64.31 171 VAL A O 1
ATOM 1285 N N . ARG A 1 172 ? 34.666 3.334 -32.603 1.00 72.06 172 ARG A N 1
ATOM 1286 C CA . ARG A 1 172 ? 34.913 4.578 -31.864 1.00 72.06 172 ARG A CA 1
ATOM 1287 C C . ARG A 1 172 ? 33.903 4.692 -30.714 1.00 72.06 172 ARG A C 1
ATOM 1289 O O . ARG A 1 172 ? 32.730 4.390 -30.932 1.00 72.06 172 ARG A O 1
ATOM 1296 N N . PRO A 1 173 ? 34.307 5.147 -29.511 1.00 76.56 173 PRO A N 1
ATOM 1297 C CA . PRO A 1 173 ? 33.364 5.395 -28.424 1.00 76.56 173 PRO A CA 1
ATOM 1298 C C . PRO A 1 173 ? 32.195 6.274 -28.891 1.00 76.56 173 PRO A C 1
ATOM 1300 O O . PRO A 1 173 ? 32.418 7.343 -29.457 1.00 76.56 173 PRO A O 1
ATOM 1303 N N . GLY A 1 174 ? 30.965 5.811 -28.659 1.00 77.75 174 GLY A N 1
ATOM 1304 C CA . GLY A 1 174 ? 29.732 6.489 -29.075 1.00 77.75 174 GLY A CA 1
ATOM 1305 C C . GLY A 1 174 ? 29.084 5.937 -30.350 1.00 77.75 174 GLY A C 1
ATOM 1306 O O . GLY A 1 174 ? 27.905 6.214 -30.573 1.00 77.75 174 GLY A O 1
ATOM 1307 N N . ASP A 1 175 ? 29.792 5.127 -31.144 1.00 86.38 175 ASP A N 1
ATOM 1308 C CA . ASP A 1 175 ? 29.197 4.379 -32.254 1.00 86.38 175 ASP A CA 1
ATOM 1309 C C . ASP A 1 175 ? 28.766 2.974 -31.824 1.00 86.38 175 ASP A C 1
ATOM 1311 O O . ASP A 1 175 ? 29.369 2.343 -30.954 1.00 86.38 175 ASP A O 1
ATOM 1315 N N . ALA A 1 176 ? 27.708 2.470 -32.454 1.00 89.69 176 ALA A N 1
ATOM 1316 C CA . ALA A 1 176 ? 27.286 1.091 -32.278 1.00 89.69 176 ALA A CA 1
ATOM 1317 C C . ALA A 1 176 ? 28.145 0.118 -33.113 1.00 89.69 176 ALA A C 1
ATOM 1319 O O . ALA A 1 176 ? 28.742 0.509 -34.121 1.00 89.69 176 ALA A O 1
ATOM 1320 N N . PRO A 1 177 ? 28.179 -1.176 -32.753 1.00 87.69 177 PRO A N 1
ATOM 1321 C CA . PRO A 1 177 ? 28.814 -2.216 -33.551 1.00 87.69 177 PRO A CA 1
ATOM 1322 C C . PRO A 1 177 ? 28.350 -2.194 -35.012 1.00 87.69 177 PRO A C 1
ATOM 1324 O O . PRO A 1 177 ? 27.158 -2.080 -35.303 1.00 87.69 177 PRO A O 1
ATOM 1327 N N . GLY A 1 178 ? 29.317 -2.292 -35.930 1.00 85.81 178 GLY A N 1
ATOM 1328 C CA . GLY A 1 178 ? 29.084 -2.236 -37.376 1.00 85.81 178 GLY A CA 1
ATOM 1329 C C . GLY A 1 178 ? 28.893 -0.827 -37.948 1.00 85.81 178 GLY A C 1
ATOM 1330 O O . GLY A 1 178 ? 28.734 -0.695 -39.158 1.00 85.81 178 GLY A O 1
ATOM 1331 N N . HIS A 1 179 ? 28.925 0.217 -37.117 1.00 86.38 179 HIS A N 1
ATOM 1332 C CA . HIS A 1 179 ? 28.829 1.608 -37.549 1.00 86.38 179 HIS A CA 1
ATOM 1333 C C . HIS A 1 179 ? 30.153 2.348 -37.338 1.00 86.38 179 HIS A C 1
ATOM 1335 O O . HIS A 1 179 ? 30.920 2.056 -36.421 1.00 86.38 179 HIS A O 1
ATOM 1341 N N . CYS A 1 180 ? 30.416 3.308 -38.220 1.00 88.50 180 CYS A N 1
ATOM 1342 C CA . CYS A 1 180 ? 31.528 4.240 -38.107 1.00 88.50 180 CYS A CA 1
ATOM 1343 C C . CYS A 1 180 ? 31.073 5.563 -38.709 1.00 88.50 180 CYS A C 1
ATOM 1345 O O . CYS A 1 180 ? 30.911 5.660 -39.927 1.00 88.50 180 CYS A O 1
ATOM 1347 N N . HIS A 1 181 ? 30.827 6.541 -37.846 1.00 90.00 181 HIS A N 1
ATOM 1348 C CA . HIS A 1 181 ? 30.426 7.878 -38.253 1.00 90.00 181 HIS A CA 1
ATOM 1349 C C . HIS A 1 181 ? 31.584 8.866 -38.075 1.00 90.00 181 HIS A C 1
ATOM 1351 O O . HIS A 1 181 ? 32.462 8.700 -37.223 1.00 90.00 181 HIS A O 1
ATOM 1357 N N . SER A 1 182 ? 31.594 9.935 -38.873 1.00 91.94 182 SER A N 1
ATOM 1358 C CA . SER A 1 182 ? 32.569 11.026 -38.731 1.00 91.94 182 SER A CA 1
ATOM 1359 C C . SER A 1 182 ? 32.378 11.748 -37.397 1.00 91.94 182 SER A C 1
ATOM 1361 O O . SER A 1 182 ? 33.356 12.118 -36.745 1.00 91.94 182 SER A O 1
ATOM 1363 N N . VAL A 1 183 ? 31.116 11.916 -36.988 1.00 91.44 183 VAL A N 1
ATOM 1364 C CA . VAL A 1 183 ? 30.703 12.369 -35.657 1.00 91.44 183 VAL A CA 1
ATOM 1365 C C . VAL A 1 183 ? 29.980 11.198 -34.985 1.00 91.44 183 VAL A C 1
ATOM 1367 O O . VAL A 1 183 ? 28.937 10.791 -35.500 1.00 91.44 183 VAL A O 1
ATOM 1370 N N . PRO A 1 184 ? 30.500 10.645 -33.870 1.00 91.19 184 PRO A N 1
ATOM 1371 C CA . PRO A 1 184 ? 29.909 9.472 -33.236 1.00 91.19 184 PRO A CA 1
ATOM 1372 C C . PRO A 1 184 ? 28.413 9.641 -32.964 1.00 91.19 184 PRO A C 1
ATOM 1374 O O . PRO A 1 184 ? 27.975 10.656 -32.420 1.00 91.19 184 PRO A O 1
ATOM 1377 N N . GLY A 1 185 ? 27.630 8.648 -33.373 1.00 91.50 185 GLY A N 1
ATOM 1378 C CA . GLY A 1 185 ? 26.179 8.642 -33.211 1.00 91.50 185 GLY A CA 1
ATOM 1379 C C . GLY A 1 185 ? 25.388 9.583 -34.125 1.00 91.50 185 GLY A C 1
ATOM 1380 O O . GLY A 1 185 ? 24.174 9.684 -33.954 1.00 91.50 185 GLY A O 1
ATOM 1381 N N . VAL A 1 186 ? 26.012 10.234 -35.112 1.00 95.00 186 VAL A N 1
ATOM 1382 C CA . VAL A 1 186 ? 25.341 11.145 -36.055 1.00 95.00 186 VAL A CA 1
ATOM 1383 C C . VAL A 1 186 ? 25.606 10.706 -37.491 1.00 95.00 186 VAL A C 1
ATOM 1385 O O . VAL A 1 186 ? 26.742 10.455 -37.874 1.00 95.00 186 VAL A O 1
ATOM 1388 N N . TRP A 1 187 ? 24.561 10.644 -38.315 1.00 95.19 187 TRP A N 1
ATOM 1389 C CA . TRP A 1 187 ? 24.692 10.274 -39.725 1.00 95.19 187 TRP A CA 1
ATOM 1390 C C . TRP A 1 187 ? 25.582 11.245 -40.509 1.00 95.19 187 TRP A C 1
ATOM 1392 O O . TRP A 1 187 ? 25.436 12.469 -40.416 1.00 95.19 187 TRP A O 1
ATOM 1402 N N . ASP A 1 188 ? 26.444 10.690 -41.357 1.00 95.44 188 ASP A N 1
ATOM 1403 C CA . ASP A 1 188 ? 27.392 11.446 -42.165 1.00 95.44 188 ASP A CA 1
ATOM 1404 C C . ASP A 1 188 ? 26.712 12.249 -43.277 1.00 95.44 188 ASP A C 1
ATOM 1406 O O . ASP A 1 188 ? 25.595 11.964 -43.718 1.00 95.44 188 ASP A O 1
ATOM 1410 N N . LYS A 1 189 ? 27.437 13.241 -43.809 1.00 95.06 189 LYS A N 1
ATOM 1411 C CA . LYS A 1 189 ? 26.971 14.109 -44.905 1.00 95.06 189 LYS A CA 1
ATOM 1412 C C . LYS A 1 189 ? 26.500 13.326 -46.142 1.00 95.06 189 LYS A C 1
ATOM 1414 O O . LYS A 1 189 ? 25.643 13.805 -46.878 1.00 95.06 189 LYS A O 1
ATOM 1419 N N . GLY A 1 190 ? 27.044 12.128 -46.368 1.00 93.31 190 GLY A N 1
ATOM 1420 C CA . GLY A 1 190 ? 26.687 11.253 -47.489 1.00 93.31 190 GLY A CA 1
ATOM 1421 C C . GLY A 1 190 ? 25.351 10.514 -47.338 1.00 93.31 190 GLY A C 1
ATOM 1422 O O . GLY A 1 190 ? 24.890 9.915 -48.303 1.00 93.31 190 GLY A O 1
ATOM 1423 N N . ASN A 1 191 ? 24.699 10.557 -46.170 1.00 93.94 191 ASN A N 1
ATOM 1424 C CA . ASN A 1 191 ? 23.473 9.798 -45.893 1.00 93.94 191 ASN A CA 1
ATOM 1425 C C . ASN A 1 191 ? 22.167 10.515 -46.301 1.00 93.94 191 ASN A C 1
ATOM 1427 O O . ASN A 1 191 ? 21.086 10.146 -45.834 1.00 93.94 191 ASN A O 1
ATOM 1431 N N . GLY A 1 192 ? 22.247 11.535 -47.162 1.00 95.00 192 GLY A N 1
ATOM 1432 C CA . GLY A 1 192 ? 21.082 12.245 -47.698 1.00 95.00 192 GLY A CA 1
ATOM 1433 C C . GLY A 1 192 ? 20.255 12.919 -46.602 1.00 95.00 192 GLY A C 1
ATOM 1434 O O . GLY A 1 192 ? 20.795 13.619 -45.753 1.00 95.00 192 GLY A O 1
ATOM 1435 N N . GLU A 1 193 ? 18.943 12.677 -46.578 1.00 95.88 193 GLU A N 1
ATOM 1436 C CA . GLU A 1 193 ? 18.016 13.280 -45.603 1.00 95.88 193 GLU A CA 1
ATOM 1437 C C . GLU A 1 193 ? 18.305 12.924 -44.140 1.00 95.88 193 GLU A C 1
ATOM 1439 O O . GLU A 1 193 ? 17.771 13.559 -43.224 1.00 95.88 193 GLU A O 1
ATOM 1444 N N . LYS A 1 194 ? 19.102 11.879 -43.902 1.00 94.19 194 LYS A N 1
ATOM 1445 C CA . LYS A 1 194 ? 19.517 11.481 -42.558 1.00 94.19 194 LYS A CA 1
ATOM 1446 C C . LYS A 1 194 ? 20.741 12.253 -42.078 1.00 94.19 194 LYS A C 1
ATOM 1448 O O . LYS A 1 194 ? 20.947 12.301 -40.874 1.00 94.19 194 LYS A O 1
ATOM 1453 N N . ALA A 1 195 ? 21.515 12.861 -42.977 1.00 96.44 195 ALA A N 1
ATOM 1454 C CA . ALA A 1 195 ? 22.747 13.566 -42.642 1.00 96.44 195 ALA A CA 1
ATOM 1455 C C . ALA A 1 195 ? 22.539 14.591 -41.516 1.00 96.44 195 ALA A C 1
ATOM 1457 O O . ALA A 1 195 ? 21.583 15.368 -41.533 1.00 96.44 195 ALA A O 1
ATOM 1458 N N . GLY A 1 196 ? 23.437 14.581 -40.530 1.00 95.12 196 GLY A N 1
ATOM 1459 C CA . GLY A 1 196 ? 23.367 15.460 -39.362 1.00 95.12 196 GLY A CA 1
ATOM 1460 C C . GLY A 1 196 ? 22.298 15.083 -38.327 1.00 95.12 196 GLY A C 1
ATOM 1461 O O . GLY A 1 196 ? 22.225 15.734 -37.288 1.00 95.12 196 GLY A O 1
ATOM 1462 N N . LYS A 1 197 ? 21.483 14.045 -38.568 1.00 96.31 197 LYS A N 1
ATOM 1463 C CA . LYS A 1 197 ? 20.523 13.513 -37.589 1.00 96.31 197 LYS A CA 1
ATOM 1464 C C . LYS A 1 197 ? 21.153 12.405 -36.752 1.00 96.31 197 LYS A C 1
ATOM 1466 O O . LYS A 1 197 ? 22.077 11.719 -37.189 1.00 96.31 197 LYS A O 1
ATOM 1471 N N . GLU A 1 198 ? 20.595 12.200 -35.566 1.00 95.62 198 GLU A N 1
ATOM 1472 C CA . GLU A 1 198 ? 20.991 11.125 -34.660 1.00 95.62 198 GLU A CA 1
ATOM 1473 C C . GLU A 1 198 ? 20.793 9.745 -35.313 1.00 95.62 198 GLU A C 1
ATOM 1475 O O . GLU A 1 198 ? 19.749 9.433 -35.899 1.00 95.62 198 GLU A O 1
ATOM 1480 N N . CYS A 1 199 ? 21.816 8.903 -35.213 1.00 95.00 199 CYS A N 1
ATOM 1481 C CA . CYS A 1 199 ? 21.762 7.516 -35.629 1.00 95.00 199 CYS A CA 1
ATOM 1482 C C . CYS A 1 199 ? 20.993 6.706 -34.582 1.00 95.00 199 CYS A C 1
ATOM 1484 O O . CYS A 1 199 ? 21.482 6.472 -33.478 1.00 95.00 199 CYS A O 1
ATOM 1486 N N . ALA A 1 200 ? 19.791 6.249 -34.943 1.00 94.75 200 ALA A N 1
ATOM 1487 C CA . ALA A 1 200 ? 18.919 5.496 -34.042 1.00 94.75 200 ALA A CA 1
ATOM 1488 C C . ALA A 1 200 ? 19.595 4.242 -33.460 1.00 94.75 200 ALA A C 1
ATOM 1490 O O . ALA A 1 200 ? 19.393 3.930 -32.290 1.00 94.75 200 ALA A O 1
ATOM 1491 N N . TRP A 1 201 ? 20.436 3.557 -34.244 1.00 92.31 201 TRP A N 1
ATOM 1492 C CA . TRP A 1 201 ? 21.167 2.386 -33.762 1.00 92.31 201 TRP A CA 1
ATOM 1493 C C . TRP A 1 201 ? 22.232 2.756 -32.724 1.00 92.31 201 TRP A C 1
ATOM 1495 O O . TRP A 1 201 ? 22.243 2.183 -31.637 1.00 92.31 201 TRP A O 1
ATOM 1505 N N . CYS A 1 202 ? 23.053 3.779 -32.994 1.00 92.38 202 CYS A N 1
ATOM 1506 C CA . CYS A 1 202 ? 24.017 4.297 -32.017 1.00 92.38 202 CYS A CA 1
ATOM 1507 C C . CYS A 1 202 ? 23.330 4.802 -30.744 1.00 92.38 202 CYS A C 1
ATOM 1509 O O . CYS A 1 202 ? 23.813 4.543 -29.645 1.00 92.38 202 CYS A O 1
ATOM 1511 N N . LYS A 1 203 ? 22.169 5.455 -30.868 1.00 94.25 203 LYS A N 1
ATOM 1512 C CA . LYS A 1 203 ? 21.374 5.905 -29.721 1.00 94.25 203 LYS A CA 1
ATOM 1513 C C . LYS A 1 203 ? 20.944 4.744 -28.826 1.00 94.25 203 LYS A C 1
ATOM 1515 O O . LYS A 1 203 ? 21.196 4.775 -27.624 1.00 94.25 203 LYS A O 1
ATOM 1520 N N . VAL A 1 204 ? 20.301 3.728 -29.407 1.00 93.38 204 VAL A N 1
ATOM 1521 C CA . VAL A 1 204 ? 19.814 2.557 -28.662 1.00 93.38 204 VAL A CA 1
ATOM 1522 C C . VAL A 1 204 ? 20.979 1.798 -28.032 1.00 93.38 204 VAL A C 1
ATOM 1524 O O . VAL A 1 204 ? 20.904 1.437 -26.861 1.00 93.38 204 VAL A O 1
ATOM 1527 N N . TRP A 1 205 ? 22.078 1.618 -28.766 1.00 91.62 205 TRP A N 1
ATOM 1528 C CA . TRP A 1 205 ? 23.274 0.961 -28.248 1.00 91.62 205 TRP A CA 1
ATOM 1529 C C . TRP A 1 205 ? 23.876 1.703 -27.052 1.00 91.62 205 TRP A C 1
ATOM 1531 O O . TRP A 1 205 ? 24.136 1.100 -26.015 1.00 91.62 205 TRP A O 1
ATOM 1541 N N . ASN A 1 206 ? 24.043 3.022 -27.149 1.00 90.88 206 ASN A N 1
ATOM 1542 C CA . ASN A 1 206 ? 24.588 3.817 -26.049 1.00 90.88 206 ASN A CA 1
ATOM 1543 C C . ASN A 1 206 ? 23.673 3.791 -24.814 1.00 90.88 206 ASN A C 1
ATOM 1545 O O . ASN A 1 206 ? 24.174 3.703 -23.694 1.00 90.88 206 ASN A O 1
ATOM 1549 N N . ALA A 1 207 ? 22.349 3.805 -25.006 1.00 92.94 207 ALA A N 1
ATOM 1550 C CA . ALA A 1 207 ? 21.390 3.635 -23.915 1.00 92.94 207 ALA A CA 1
ATOM 1551 C C . ALA A 1 207 ? 21.501 2.245 -23.263 1.00 92.94 207 ALA A C 1
ATOM 1553 O O . ALA A 1 207 ? 21.532 2.142 -22.039 1.00 92.94 207 ALA A O 1
ATOM 1554 N N . ALA A 1 208 ? 21.637 1.185 -24.062 1.00 92.00 208 ALA A N 1
ATOM 1555 C CA . ALA A 1 208 ? 21.837 -0.179 -23.576 1.00 92.00 208 ALA A CA 1
ATOM 1556 C C . ALA A 1 208 ? 23.134 -0.324 -22.756 1.00 92.00 208 ALA A C 1
ATOM 1558 O O . ALA A 1 208 ? 23.125 -0.909 -21.673 1.00 92.00 208 ALA A O 1
ATOM 1559 N N . ILE A 1 209 ? 24.237 0.270 -23.223 1.00 89.06 209 ILE A N 1
ATOM 1560 C CA . ILE A 1 209 ? 25.515 0.285 -22.497 1.00 89.06 209 ILE A CA 1
ATOM 1561 C C . ILE A 1 209 ? 25.418 1.086 -21.191 1.00 89.06 209 ILE A C 1
ATOM 1563 O O . ILE A 1 209 ? 26.020 0.689 -20.194 1.00 89.06 209 ILE A O 1
ATOM 1567 N N . ALA A 1 210 ? 24.672 2.195 -21.166 1.00 90.12 210 ALA A N 1
ATOM 1568 C CA . ALA A 1 210 ? 24.430 2.949 -19.935 1.00 90.12 210 ALA A CA 1
ATOM 1569 C C . ALA A 1 210 ? 23.659 2.105 -18.906 1.00 90.12 210 ALA A C 1
ATOM 1571 O O . ALA A 1 210 ? 24.120 1.948 -17.780 1.00 90.12 210 ALA A O 1
ATOM 1572 N N . ILE A 1 211 ? 22.569 1.455 -19.331 1.00 90.31 211 ILE A N 1
ATOM 1573 C CA . ILE A 1 211 ? 21.770 0.553 -18.486 1.00 90.31 211 ILE A CA 1
ATOM 1574 C C . ILE A 1 211 ? 22.627 -0.584 -17.906 1.00 90.31 211 ILE A C 1
ATOM 1576 O O . ILE A 1 211 ? 22.492 -0.926 -16.729 1.00 90.31 211 ILE A O 1
ATOM 1580 N N . GLN A 1 212 ? 23.529 -1.160 -18.705 1.00 84.44 212 GLN A N 1
ATOM 1581 C CA . GLN A 1 212 ? 24.439 -2.209 -18.240 1.00 84.44 212 GLN A CA 1
ATOM 1582 C C . GLN A 1 212 ? 25.411 -1.703 -17.163 1.00 84.44 212 GLN A C 1
ATOM 1584 O O . GLN A 1 212 ? 25.671 -2.420 -16.200 1.00 84.44 212 GLN A O 1
ATOM 1589 N N . LYS A 1 213 ? 25.952 -0.487 -17.315 1.00 83.19 213 LYS A N 1
ATOM 1590 C CA . LYS A 1 213 ? 26.868 0.111 -16.330 1.00 83.19 213 LYS A CA 1
ATOM 1591 C C . LYS A 1 213 ? 26.167 0.401 -15.008 1.00 83.19 213 LYS A C 1
ATOM 1593 O O . LYS A 1 213 ? 26.723 0.081 -13.963 1.00 83.19 213 LYS A O 1
ATOM 1598 N N . ASP A 1 214 ? 24.953 0.939 -15.067 1.00 80.94 214 ASP A N 1
ATOM 1599 C CA . ASP A 1 214 ? 24.156 1.256 -13.878 1.00 80.94 214 ASP A CA 1
ATOM 1600 C C . ASP A 1 214 ? 23.733 -0.010 -13.116 1.00 80.94 214 ASP A C 1
ATOM 1602 O O . ASP A 1 214 ? 23.557 0.027 -11.905 1.00 80.94 214 ASP A O 1
ATOM 1606 N N . SER A 1 215 ? 23.606 -1.147 -13.809 1.00 70.88 215 SER A N 1
ATOM 1607 C CA . SER A 1 215 ? 23.262 -2.442 -13.200 1.00 70.88 215 SER A CA 1
ATOM 1608 C C . SER A 1 215 ? 24.460 -3.165 -12.559 1.00 70.88 215 SER A C 1
ATOM 1610 O O . SER A 1 215 ? 24.279 -4.228 -11.972 1.00 70.88 215 SER A O 1
ATOM 1612 N N . ALA A 1 216 ? 25.682 -2.638 -12.708 1.00 61.12 216 ALA A N 1
ATOM 1613 C CA . ALA A 1 216 ? 26.920 -3.228 -12.187 1.00 61.12 216 ALA A CA 1
ATOM 1614 C C . ALA A 1 216 ? 27.493 -2.492 -10.953 1.00 61.12 216 ALA A C 1
ATOM 1616 O O . ALA A 1 216 ? 28.562 -2.880 -10.472 1.00 61.12 216 ALA A O 1
ATOM 1617 N N . GLN A 1 217 ? 26.819 -1.438 -10.473 1.00 48.88 217 GLN A N 1
ATOM 1618 C CA . GLN A 1 217 ? 27.102 -0.708 -9.224 1.00 48.88 217 GLN A CA 1
ATOM 1619 C C . GLN A 1 217 ? 26.196 -1.184 -8.090 1.00 48.88 217 GLN A C 1
ATOM 1621 O O . GLN A 1 217 ? 26.694 -1.198 -6.943 1.00 48.88 217 GLN A O 1
#

Foldseek 3Di:
DDDDLVVLLVVLVPADDDQWDQPQQFIAHPVRHTRDGHDGDCRVVVRCVHSVNSNVVSVVVVVLCLQFQAAPVVSNPAPSPQAPFPDDDPDDDGHRPCQAGPPPRDRRGTDPPVVVVVVVVVVVVVVVVVVVVVVVVVVVVVVVVVVVVVVVVVLVVLLVVLVPQDPDPPDDPLADPPDDEPDRQAHDPVPPPRHRPGNPRSVVSVVSVVSNVVVVD

Secondary structure (DSSP, 8-state):
----HHHHHHHHHHSPPS-EEE-SSEEEETT--EEEE--TT-HHHHHHT-HHHHHHHHHHHHHHHHHHSS-TTTTT-S---S------STT-PPPP-TTB-TTT--B-----HHHHHHHHHHHHHHHHHHHHHHHHHHHHHHHHHHHHHHHHHHHHHHHHHHHHS---TTPPTTPPTT---SBTTB--GGGGGGTTSB-HHHHHHHHHHHHHHHTT-